Protein AF-A0A1L8PHG1-F1 (afdb_monomer)

Structure (mmCIF, N/CA/C/O backbone):
data_AF-A0A1L8PHG1-F1
#
_entry.id   AF-A0A1L8PHG1-F1
#
loop_
_atom_site.group_PDB
_atom_site.id
_atom_site.type_symbol
_atom_site.label_atom_id
_atom_site.label_alt_id
_atom_site.label_comp_id
_atom_site.label_asym_id
_atom_site.label_entity_id
_atom_site.label_seq_id
_atom_site.pdbx_PDB_ins_code
_atom_site.Cartn_x
_atom_site.Cartn_y
_atom_site.Cartn_z
_atom_site.occupancy
_atom_site.B_iso_or_equiv
_atom_site.auth_seq_id
_atom_site.auth_comp_id
_atom_site.auth_asym_id
_atom_site.auth_atom_id
_atom_site.pdbx_PDB_model_num
ATOM 1 N N . MET A 1 1 ? -7.393 23.311 14.437 1.00 54.59 1 MET A N 1
ATOM 2 C CA . MET A 1 1 ? -7.773 22.528 15.636 1.00 54.59 1 MET A CA 1
ATOM 3 C C . MET A 1 1 ? -7.551 21.036 15.388 1.00 54.59 1 MET A C 1
ATOM 5 O O . MET A 1 1 ? -7.984 20.555 14.346 1.00 54.59 1 MET A O 1
ATOM 9 N N . PRO A 1 2 ? -6.896 20.291 16.297 1.00 57.62 2 PRO A N 1
ATOM 10 C CA . PRO A 1 2 ? -6.630 18.851 16.137 1.00 57.62 2 PRO A CA 1
ATOM 11 C C . PRO A 1 2 ? -7.893 17.972 16.212 1.00 57.62 2 PRO A C 1
ATOM 13 O O . PRO A 1 2 ? -7.837 16.788 15.892 1.00 57.62 2 PRO A O 1
ATOM 16 N N . PHE A 1 3 ? -9.027 18.563 16.600 1.00 64.25 3 PHE A N 1
ATOM 17 C CA . PHE A 1 3 ? -10.327 17.912 16.780 1.00 64.25 3 PHE A CA 1
ATOM 18 C C . PHE A 1 3 ? -11.269 18.048 15.574 1.00 64.25 3 PHE A C 1
ATOM 20 O O . PHE A 1 3 ? -12.407 17.597 15.637 1.00 64.25 3 PHE A O 1
ATOM 27 N N . THR A 1 4 ? -10.819 18.661 14.472 1.00 66.19 4 THR A N 1
ATOM 28 C CA . THR A 1 4 ? -11.593 18.704 13.223 1.00 66.19 4 THR A CA 1
ATOM 29 C C . THR A 1 4 ? -11.130 17.594 12.289 1.00 66.19 4 THR A C 1
ATOM 31 O O . THR A 1 4 ? -9.926 17.453 12.043 1.00 66.19 4 THR A O 1
ATOM 34 N N . GLY A 1 5 ? -12.066 16.798 11.777 1.00 66.00 5 GLY A N 1
ATOM 35 C CA . GLY A 1 5 ? -11.749 15.833 10.721 1.00 66.00 5 GLY A CA 1
ATOM 36 C C . GLY A 1 5 ? -11.694 16.486 9.352 1.00 66.00 5 GLY A C 1
ATOM 37 O O . GLY A 1 5 ? -12.198 17.591 9.163 1.00 66.00 5 GLY A O 1
ATOM 38 N N . ILE A 1 6 ? -11.037 15.789 8.444 1.00 68.19 6 ILE A N 1
ATOM 39 C CA . ILE A 1 6 ? -10.904 16.118 7.031 1.00 68.19 6 ILE A CA 1
ATOM 40 C C . ILE A 1 6 ? -12.077 15.494 6.265 1.00 68.19 6 ILE A C 1
ATOM 42 O O . ILE A 1 6 ? -12.642 16.147 5.399 1.00 68.19 6 ILE A O 1
ATOM 46 N N . ASN A 1 7 ? -12.487 14.282 6.657 1.00 69.06 7 ASN A N 1
ATOM 47 C CA . ASN A 1 7 ? -13.592 13.539 6.051 1.00 69.06 7 ASN A CA 1
ATOM 48 C C . ASN A 1 7 ? -14.680 13.231 7.086 1.00 69.06 7 ASN A C 1
ATOM 50 O O . ASN A 1 7 ? -14.357 12.964 8.248 1.00 69.06 7 ASN A O 1
ATOM 54 N N . ASP A 1 8 ? -15.939 13.211 6.643 1.00 74.25 8 ASP A N 1
ATOM 55 C CA . ASP A 1 8 ? -17.071 12.721 7.433 1.00 74.25 8 ASP A 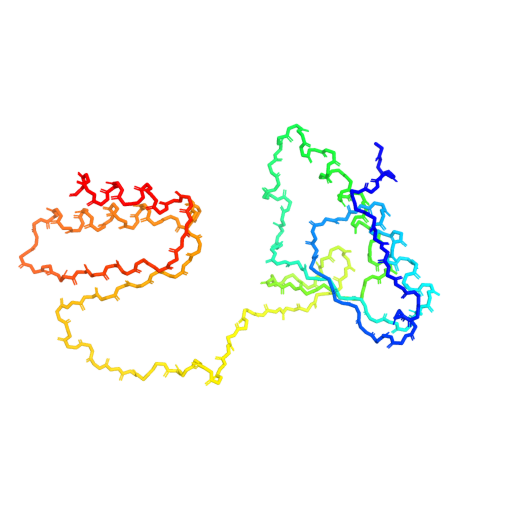CA 1
ATOM 56 C C . ASP A 1 8 ? -17.265 11.220 7.199 1.00 74.25 8 ASP A C 1
ATOM 58 O O . ASP A 1 8 ? -17.7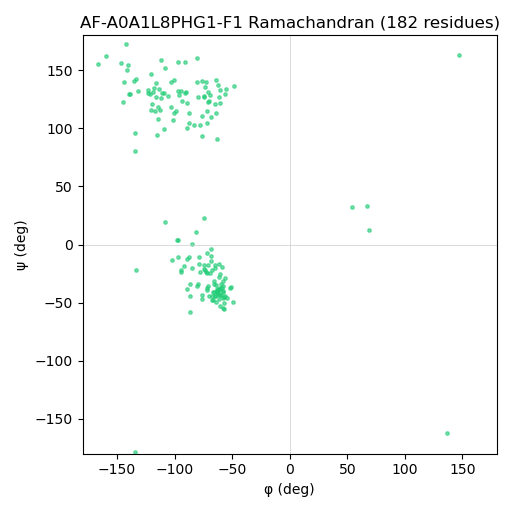60 10.777 6.164 1.00 74.25 8 ASP A O 1
ATOM 62 N N . TRP A 1 9 ? -16.783 10.421 8.149 1.00 79.50 9 TRP A N 1
ATOM 63 C CA . TRP A 1 9 ? -16.847 8.966 8.079 1.00 79.50 9 TRP A CA 1
ATOM 64 C C . TRP A 1 9 ? -18.173 8.474 8.661 1.00 79.50 9 TRP A C 1
ATOM 66 O O . TRP A 1 9 ? -18.342 8.410 9.884 1.00 79.50 9 TRP A O 1
ATOM 76 N N . CYS A 1 10 ? -19.094 8.065 7.790 1.00 76.00 10 CYS A N 1
ATOM 77 C CA . CYS A 1 10 ? -20.381 7.500 8.177 1.00 76.00 10 CYS A CA 1
ATOM 78 C C . CYS A 1 10 ? -20.664 6.206 7.403 1.00 76.00 10 CYS A C 1
ATOM 80 O O . CYS A 1 10 ? -20.523 6.155 6.186 1.00 76.00 10 CYS A O 1
ATOM 82 N N . ILE A 1 11 ? -21.069 5.158 8.122 1.00 81.62 11 ILE A N 1
ATOM 83 C CA . ILE A 1 11 ? -21.542 3.886 7.564 1.00 81.62 11 ILE A CA 1
ATOM 84 C C . ILE A 1 11 ? -22.828 3.517 8.306 1.00 81.62 11 ILE A C 1
ATOM 86 O O . ILE A 1 11 ? -22.936 3.751 9.515 1.00 81.62 11 ILE A O 1
ATOM 90 N N . ASP A 1 12 ? -23.802 2.939 7.596 1.00 88.00 12 ASP A N 1
ATOM 91 C CA . ASP A 1 12 ? -25.049 2.476 8.205 1.00 88.00 12 ASP A CA 1
ATOM 92 C C . ASP A 1 12 ? -24.758 1.473 9.336 1.00 88.00 12 ASP A C 1
ATOM 94 O O . ASP A 1 12 ? -24.050 0.474 9.179 1.00 88.00 12 ASP A O 1
ATOM 98 N N . LYS A 1 13 ? -25.355 1.727 10.503 1.00 90.44 13 LYS A N 1
ATOM 99 C CA . LYS A 1 13 ? -25.245 0.866 11.682 1.00 90.44 13 LY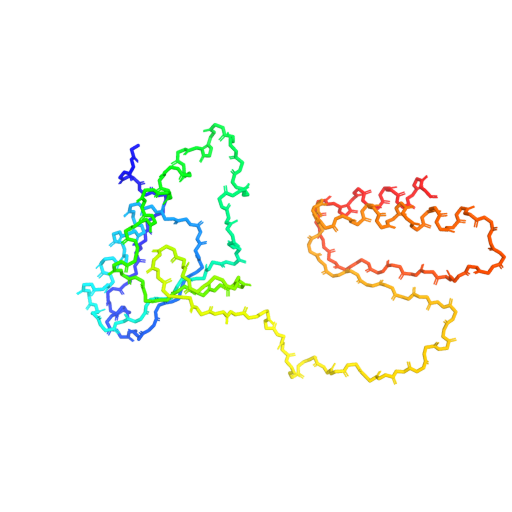S A CA 1
ATOM 100 C C . LYS A 1 13 ? -25.726 -0.558 11.405 1.00 90.44 13 LYS A C 1
ATOM 102 O O . LYS A 1 13 ? -25.208 -1.481 12.029 1.00 90.44 13 LYS A O 1
ATOM 107 N N . LYS A 1 14 ? -26.710 -0.747 10.517 1.00 91.50 14 LYS A N 1
ATOM 108 C CA . LYS A 1 14 ? -27.196 -2.079 10.123 1.00 91.50 14 LYS A CA 1
ATOM 109 C C . LYS A 1 14 ? -26.099 -2.889 9.435 1.00 91.50 14 LYS A C 1
ATOM 111 O O . LYS A 1 14 ? -25.950 -4.064 9.747 1.00 91.50 14 LYS A O 1
ATOM 116 N N . ILE A 1 15 ? -25.300 -2.245 8.581 1.00 91.81 15 ILE A N 1
ATOM 117 C CA . ILE A 1 15 ? -24.158 -2.881 7.914 1.00 91.81 15 ILE A CA 1
ATOM 118 C C . ILE A 1 15 ? -23.126 -3.292 8.963 1.00 91.81 15 ILE A C 1
ATOM 120 O O . ILE A 1 15 ? -22.744 -4.453 9.011 1.00 91.81 15 ILE A O 1
ATOM 124 N N . ILE A 1 16 ? -22.748 -2.383 9.868 1.00 93.12 16 ILE A N 1
ATOM 125 C CA . ILE A 1 16 ? -21.741 -2.667 10.909 1.00 93.12 16 ILE A CA 1
ATOM 126 C C . ILE A 1 16 ? -22.162 -3.842 11.812 1.00 93.12 16 ILE A C 1
ATOM 128 O O . ILE A 1 16 ? -21.321 -4.644 12.216 1.00 93.12 16 ILE A O 1
ATOM 132 N N . LYS A 1 17 ? -23.457 -3.962 12.135 1.00 93.25 17 LYS A N 1
ATOM 133 C CA . LYS A 1 17 ? -23.980 -5.072 12.951 1.00 93.25 17 LYS A CA 1
ATOM 134 C C . LYS A 1 17 ? -23.873 -6.436 12.269 1.00 93.25 17 LYS A C 1
ATOM 136 O O . LYS A 1 17 ? -23.715 -7.426 12.971 1.00 93.25 17 LYS A O 1
ATOM 141 N N . ASN A 1 18 ? -23.960 -6.470 10.942 1.00 93.94 18 ASN A N 1
ATOM 142 C CA . ASN A 1 18 ? -23.992 -7.696 10.141 1.00 93.94 18 ASN A CA 1
ATOM 143 C C . ASN A 1 18 ? -22.681 -7.917 9.366 1.00 93.94 18 ASN A C 1
ATOM 145 O O . ASN A 1 18 ? -22.672 -8.610 8.355 1.00 93.94 18 ASN A O 1
ATOM 149 N N . CYS A 1 19 ? -21.598 -7.270 9.794 1.00 94.38 19 CYS A N 1
ATOM 150 C CA . CYS A 1 19 ? -20.302 -7.314 9.137 1.00 94.38 19 CYS A CA 1
ATOM 151 C C . CYS A 1 19 ? -19.267 -7.901 10.094 1.00 94.38 19 CYS A C 1
ATOM 153 O O . CYS A 1 19 ? -19.168 -7.468 11.245 1.00 94.38 19 CYS A O 1
ATOM 155 N N . ASP A 1 20 ? -18.493 -8.862 9.600 1.00 96.69 20 ASP A N 1
ATOM 156 C CA . ASP A 1 20 ? -17.436 -9.512 10.374 1.00 96.69 20 ASP A CA 1
ATOM 157 C C . ASP A 1 20 ? -16.113 -8.745 10.288 1.00 96.69 20 ASP A C 1
ATOM 159 O O . ASP A 1 20 ? -15.362 -8.688 11.263 1.00 96.69 20 ASP A O 1
ATOM 163 N N . ILE A 1 21 ? -15.832 -8.130 9.132 1.00 97.12 21 ILE A N 1
ATOM 164 C CA . ILE A 1 21 ? -14.547 -7.492 8.832 1.00 97.12 21 ILE A CA 1
ATOM 165 C C . ILE A 1 21 ? -14.749 -6.168 8.092 1.00 97.12 21 ILE A C 1
ATOM 167 O O . ILE A 1 21 ? -15.397 -6.119 7.049 1.00 97.12 21 ILE A O 1
ATOM 171 N N . ILE A 1 22 ? -14.113 -5.104 8.583 1.00 95.31 22 ILE A N 1
ATOM 172 C CA . ILE A 1 22 ? -13.942 -3.846 7.853 1.00 95.31 22 ILE A CA 1
ATOM 173 C C . ILE A 1 22 ? -12.500 -3.732 7.386 1.00 95.31 22 ILE A C 1
ATOM 175 O O . ILE A 1 22 ? -11.565 -3.811 8.179 1.00 95.31 22 ILE A O 1
ATOM 179 N N . TYR A 1 23 ? -12.348 -3.471 6.096 1.00 95.44 23 TYR A N 1
ATOM 180 C CA . TYR A 1 23 ? -11.081 -3.172 5.456 1.00 95.44 23 TYR A CA 1
ATOM 181 C C . TYR A 1 23 ? -11.074 -1.726 4.965 1.00 95.44 23 TYR A C 1
ATOM 183 O O . TYR A 1 23 ? -12.028 -1.282 4.325 1.00 95.44 23 TYR A O 1
ATOM 191 N N . THR A 1 24 ? -9.997 -0.988 5.231 1.00 93.12 24 THR A N 1
ATOM 192 C CA . THR A 1 24 ? -9.801 0.337 4.633 1.00 93.12 24 THR A CA 1
ATOM 193 C C . THR A 1 24 ? -8.337 0.604 4.323 1.00 93.12 24 THR A C 1
ATOM 195 O O . THR A 1 24 ? -7.453 0.330 5.132 1.00 93.12 24 THR A O 1
ATOM 198 N N . ARG A 1 25 ? -8.072 1.233 3.177 1.00 91.44 25 ARG A N 1
ATOM 199 C CA . ARG A 1 25 ? -6.744 1.770 2.875 1.00 91.44 25 ARG A CA 1
ATOM 200 C C . ARG A 1 25 ? -6.507 3.043 3.678 1.00 91.44 25 ARG A C 1
ATOM 202 O O . ARG A 1 25 ? -7.343 3.947 3.701 1.00 91.44 25 ARG A O 1
ATOM 209 N N . TYR A 1 26 ? -5.389 3.094 4.385 1.00 87.69 26 TYR A N 1
ATOM 210 C CA . TYR A 1 26 ? -5.046 4.176 5.293 1.00 87.69 26 TYR A CA 1
ATOM 211 C C . TYR A 1 26 ? -4.577 5.401 4.503 1.00 87.69 26 TYR A C 1
ATOM 213 O O . TYR A 1 26 ? -3.499 5.401 3.913 1.00 87.69 26 TYR A O 1
ATOM 221 N N . ALA A 1 27 ? -5.392 6.457 4.504 1.00 82.50 27 ALA A N 1
ATOM 222 C CA . ALA A 1 27 ? -5.020 7.747 3.926 1.00 82.50 27 ALA A CA 1
ATOM 223 C C . ALA A 1 27 ? -4.275 8.621 4.951 1.00 82.50 27 ALA A C 1
ATOM 225 O O . ALA A 1 27 ? -3.138 9.034 4.739 1.00 82.50 27 ALA A O 1
ATOM 226 N N . SER A 1 28 ? -4.926 8.887 6.082 1.00 84.19 28 SER A N 1
ATOM 227 C CA . SER A 1 28 ? -4.375 9.594 7.239 1.00 84.19 28 SER A CA 1
ATOM 228 C C . SER A 1 28 ? -5.310 9.406 8.430 1.00 84.19 28 SER A C 1
ATOM 230 O O . SER A 1 28 ? -6.514 9.228 8.241 1.00 84.19 28 SER A O 1
ATOM 232 N N . SER A 1 29 ? -4.795 9.511 9.649 1.00 86.31 29 SER A N 1
ATOM 233 C CA . SER A 1 29 ? -5.613 9.532 10.855 1.00 86.31 29 SER A CA 1
ATOM 234 C C . SER A 1 29 ? -6.005 10.962 11.212 1.00 86.31 29 SER A C 1
ATOM 236 O O . SER A 1 29 ? -5.187 11.871 11.306 1.00 86.31 29 SER A O 1
ATOM 238 N N . ASP A 1 30 ? -7.280 11.180 11.479 1.00 88.75 30 ASP A N 1
ATOM 239 C CA . ASP A 1 30 ? -7.752 12.410 12.092 1.00 88.75 30 ASP A CA 1
ATOM 240 C C . ASP A 1 30 ? -8.742 12.087 13.214 1.00 88.75 30 ASP A C 1
ATOM 242 O O . ASP A 1 30 ? -9.011 10.926 13.540 1.00 88.75 30 ASP A O 1
ATOM 246 N N . PHE A 1 31 ? -9.271 13.130 13.848 1.00 88.19 31 PHE A N 1
ATOM 247 C CA . PHE A 1 31 ? -10.220 12.956 14.936 1.00 88.19 31 PHE A CA 1
ATOM 248 C C . PHE A 1 31 ? -11.495 12.220 14.498 1.00 88.19 31 PHE A C 1
ATOM 250 O O . PHE A 1 31 ? -12.031 11.419 15.268 1.00 88.19 31 PHE A O 1
ATOM 257 N N . GLN A 1 32 ? -11.980 12.473 13.279 1.00 89.06 32 GLN A N 1
ATOM 258 C CA . GLN A 1 32 ? -13.196 11.843 12.769 1.00 89.06 32 GLN A CA 1
ATOM 259 C C . GLN A 1 32 ? -12.965 10.366 12.462 1.00 89.06 32 GLN A C 1
ATOM 261 O O . GLN A 1 32 ? -13.796 9.546 12.840 1.00 89.06 32 GLN A O 1
ATOM 266 N N . PHE A 1 33 ? -11.805 10.009 11.915 1.00 92.31 33 PHE A N 1
ATOM 267 C CA . PHE A 1 33 ? -11.418 8.620 11.701 1.00 92.31 33 PHE A CA 1
ATOM 268 C C . PHE A 1 33 ? -11.337 7.844 13.024 1.00 92.31 33 PHE A C 1
ATOM 270 O O . PHE A 1 33 ? -11.935 6.780 13.164 1.00 92.31 33 PHE A O 1
ATOM 277 N N . VAL A 1 34 ? -10.696 8.405 14.058 1.00 93.19 34 VAL A N 1
ATOM 278 C CA . VAL A 1 34 ? -10.658 7.774 15.394 1.00 93.19 34 VAL A CA 1
ATOM 279 C C . VAL A 1 34 ? -12.066 7.637 15.989 1.00 93.19 34 VAL A C 1
ATOM 281 O O . VAL A 1 34 ? -12.398 6.604 16.575 1.00 93.19 34 VAL A O 1
ATOM 284 N N . LYS A 1 35 ? -12.915 8.664 15.846 1.00 92.62 35 LYS A N 1
ATOM 285 C CA . LYS A 1 35 ? -14.311 8.634 16.315 1.00 92.62 35 LYS A CA 1
ATOM 286 C C . LYS A 1 35 ? -15.124 7.566 15.582 1.00 92.62 35 LYS A C 1
ATOM 288 O O . LYS A 1 35 ? -15.920 6.874 16.217 1.00 92.62 35 LYS A O 1
ATOM 293 N N . PHE A 1 36 ? -14.914 7.423 14.279 1.00 93.50 36 PHE A N 1
ATOM 294 C CA . PHE A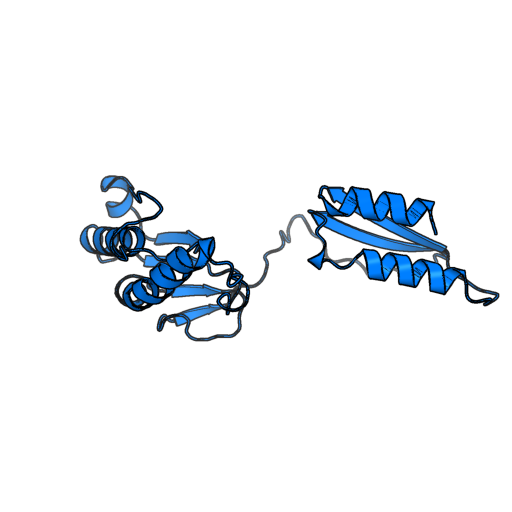 1 36 ? -15.530 6.397 13.452 1.00 93.50 36 PHE A CA 1
ATOM 295 C C . PHE A 1 36 ? -15.143 4.996 13.933 1.00 93.50 36 PHE A C 1
ATOM 297 O O . PHE A 1 36 ? -16.030 4.223 14.289 1.00 93.50 36 PHE A O 1
ATOM 304 N N . LEU A 1 37 ? -13.846 4.712 14.085 1.00 95.25 37 LEU A N 1
ATOM 305 C CA . LEU A 1 37 ? -13.354 3.425 14.592 1.00 95.25 37 LEU A CA 1
ATOM 306 C C . LEU A 1 37 ? -13.943 3.079 15.969 1.00 95.25 37 LEU A C 1
ATOM 308 O O . LEU A 1 37 ? -14.424 1.968 16.199 1.00 95.25 37 LEU A O 1
ATOM 312 N N . LYS A 1 38 ? -13.988 4.065 16.874 1.00 95.44 38 LYS A N 1
ATOM 313 C CA . LYS A 1 38 ? -14.624 3.913 18.188 1.00 95.44 38 LYS A CA 1
ATOM 314 C C . LYS A 1 38 ? -16.112 3.575 18.071 1.00 95.44 38 LYS A C 1
ATOM 316 O O . LYS A 1 38 ? -16.615 2.735 18.815 1.00 95.44 38 LYS A O 1
ATOM 321 N N . ASN A 1 39 ? -16.836 4.242 17.173 1.00 94.56 39 ASN A N 1
ATOM 322 C CA . ASN A 1 39 ? -18.259 3.988 16.956 1.00 94.56 39 ASN A CA 1
ATOM 323 C C . ASN A 1 39 ? -18.511 2.594 16.382 1.00 94.56 39 ASN A C 1
ATOM 325 O O . ASN A 1 39 ? -19.436 1.930 16.846 1.00 94.56 39 ASN A O 1
ATOM 329 N N . VAL A 1 40 ? -17.683 2.149 15.436 1.00 95.62 40 VAL A N 1
ATOM 330 C CA . VAL A 1 40 ? -17.739 0.803 14.857 1.00 95.62 40 VAL A CA 1
ATOM 331 C C . VAL A 1 40 ? -17.600 -0.252 15.955 1.00 95.62 40 VAL A C 1
ATOM 333 O O . VAL A 1 40 ? -18.528 -1.036 16.153 1.00 95.62 40 VAL A O 1
ATOM 336 N N . LYS A 1 41 ? -16.521 -0.199 16.751 1.00 95.88 41 LYS A N 1
ATOM 337 C CA . LYS A 1 41 ? -16.297 -1.141 17.865 1.00 95.88 41 LYS A CA 1
ATOM 338 C C . LYS A 1 41 ? -17.387 -1.070 18.941 1.00 95.88 41 LYS A C 1
ATOM 340 O O . LYS A 1 41 ? -17.669 -2.066 19.594 1.00 95.88 41 LYS A O 1
ATOM 345 N N . ARG A 1 42 ? -18.040 0.084 19.126 1.00 95.44 42 ARG A N 1
ATOM 346 C CA . ARG A 1 42 ? -19.190 0.212 20.039 1.00 95.44 42 ARG A CA 1
ATOM 347 C C . ARG A 1 42 ? -20.451 -0.474 19.503 1.00 95.44 42 ARG A C 1
ATOM 349 O O . ARG A 1 42 ? -21.225 -0.998 20.294 1.00 95.44 42 ARG A O 1
ATOM 356 N N . ILE A 1 43 ? -20.695 -0.415 18.194 1.00 95.50 43 ILE A N 1
ATOM 357 C CA .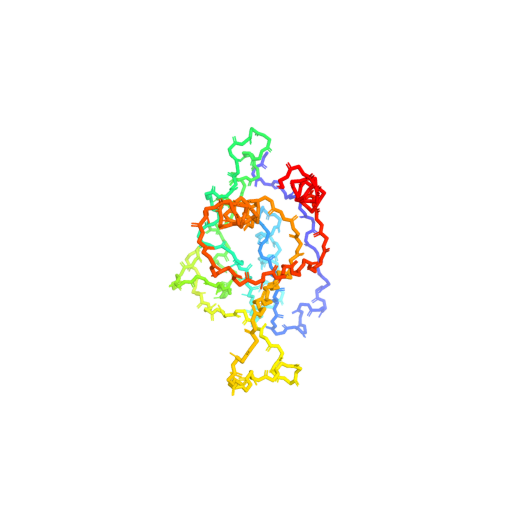 ILE A 1 43 ? -21.875 -1.027 17.562 1.00 95.50 43 ILE A CA 1
ATOM 358 C C . ILE A 1 43 ? -21.702 -2.542 17.458 1.00 95.50 43 ILE A C 1
ATOM 360 O O . ILE A 1 43 ? -22.645 -3.277 17.744 1.00 95.50 43 ILE A O 1
ATOM 364 N N . ASN A 1 44 ? -20.512 -2.990 17.062 1.00 96.81 44 ASN A N 1
ATOM 365 C CA . ASN A 1 44 ? -20.158 -4.396 16.951 1.00 96.81 44 ASN A CA 1
ATOM 366 C C . ASN A 1 44 ? -18.771 -4.624 17.584 1.00 96.81 44 ASN A C 1
ATOM 368 O O . ASN A 1 44 ? -17.757 -4.417 16.923 1.00 96.81 44 ASN A O 1
ATOM 372 N N . PRO A 1 45 ? -18.698 -5.045 18.859 1.00 95.50 45 PRO A N 1
ATOM 373 C CA . PRO A 1 45 ? -17.421 -5.289 19.535 1.00 95.50 45 PRO A CA 1
ATOM 374 C C . PRO A 1 45 ? -16.596 -6.440 18.947 1.00 95.50 45 PRO A C 1
ATOM 376 O O . PRO A 1 45 ? -15.392 -6.493 19.187 1.00 95.50 45 PRO A O 1
ATOM 379 N N . LYS A 1 46 ? -17.230 -7.355 18.201 1.00 96.38 46 LYS A N 1
ATOM 380 C CA . LYS A 1 46 ? -16.583 -8.538 17.611 1.00 96.38 46 LYS A CA 1
ATOM 381 C C . LYS A 1 46 ? -16.005 -8.284 16.217 1.00 96.38 46 LYS A C 1
ATOM 383 O O . LYS A 1 46 ? -15.264 -9.126 15.728 1.00 96.38 46 LYS A O 1
ATOM 388 N N . ILE A 1 47 ? -16.344 -7.158 15.587 1.00 97.31 47 ILE A N 1
ATOM 389 C CA . ILE A 1 47 ? -15.888 -6.837 14.231 1.00 97.31 47 ILE A CA 1
ATOM 390 C C . ILE A 1 47 ? -14.367 -6.714 14.181 1.00 97.31 47 ILE A C 1
ATOM 392 O O . ILE A 1 47 ? -13.769 -6.087 15.060 1.00 97.31 47 ILE A O 1
ATOM 396 N N . ILE A 1 48 ? -13.746 -7.269 13.147 1.00 98.06 48 ILE A N 1
ATOM 397 C CA . ILE A 1 48 ? -12.312 -7.136 12.886 1.00 98.06 48 ILE A CA 1
ATOM 398 C C . ILE A 1 48 ? -12.101 -5.914 11.990 1.00 98.06 48 ILE A C 1
ATOM 400 O O . ILE A 1 48 ? -12.764 -5.756 10.970 1.00 98.06 48 ILE A O 1
ATOM 404 N N . ILE A 1 49 ? -11.182 -5.029 12.357 1.00 97.56 49 ILE A N 1
ATOM 405 C CA . ILE A 1 49 ? -10.833 -3.838 11.588 1.00 97.56 49 ILE A CA 1
ATOM 406 C C . ILE A 1 49 ? -9.392 -3.965 11.101 1.00 97.56 49 ILE A C 1
ATOM 408 O O . ILE A 1 49 ? -8.452 -4.006 11.900 1.00 97.56 49 ILE A O 1
ATOM 412 N N . LEU A 1 50 ? -9.239 -3.972 9.779 1.00 97.69 50 LEU A N 1
ATOM 413 C CA . LEU A 1 50 ? -7.976 -4.050 9.057 1.00 97.69 50 LEU A CA 1
ATOM 414 C C . LEU A 1 50 ? -7.701 -2.714 8.365 1.00 97.69 50 LEU A C 1
ATOM 416 O O . LEU A 1 50 ? -8.559 -2.193 7.644 1.00 97.69 50 LEU A O 1
ATOM 420 N N . ILE A 1 51 ? -6.497 -2.170 8.551 1.00 96.50 51 ILE A N 1
ATOM 421 C CA . ILE A 1 51 ? -6.052 -0.980 7.814 1.00 96.50 51 ILE A CA 1
ATOM 422 C C . ILE A 1 51 ? -4.856 -1.304 6.922 1.00 96.50 51 ILE A C 1
ATOM 424 O O . ILE A 1 51 ? -3.861 -1.829 7.407 1.00 96.50 51 ILE A O 1
ATOM 428 N N . GLU A 1 52 ? -4.925 -0.979 5.632 1.00 95.75 52 GLU A N 1
ATOM 429 C CA . GLU A 1 52 ? -3.797 -1.147 4.704 1.00 95.75 52 GLU A CA 1
ATOM 430 C C . GLU A 1 52 ? -2.916 0.103 4.690 1.00 95.75 52 GLU A C 1
ATOM 432 O O . GLU A 1 52 ? -3.382 1.189 4.343 1.00 95.75 52 GLU A O 1
ATOM 437 N N . ILE A 1 53 ? -1.631 -0.050 5.006 1.00 94.25 53 ILE A N 1
ATOM 438 C CA . ILE A 1 53 ? -0.606 0.978 4.828 1.00 94.25 53 ILE A CA 1
ATOM 439 C C . ILE A 1 53 ? 0.305 0.532 3.673 1.00 94.25 53 ILE A C 1
ATOM 441 O O . ILE A 1 53 ? 1.213 -0.271 3.878 1.00 94.25 53 ILE A O 1
ATOM 445 N N . PRO A 1 54 ? 0.105 1.058 2.450 1.00 89.25 54 PRO A N 1
ATOM 446 C CA . PRO A 1 54 ? 0.820 0.584 1.262 1.00 89.25 54 PRO A CA 1
ATOM 447 C C . PRO A 1 54 ? 2.305 0.966 1.255 1.00 89.25 54 PRO A C 1
ATOM 449 O O . PRO A 1 54 ? 3.100 0.447 0.480 1.00 89.25 54 PRO A O 1
ATOM 452 N N . THR A 1 55 ? 2.702 1.939 2.072 1.00 87.69 55 THR A N 1
ATOM 453 C CA . THR A 1 55 ? 4.096 2.346 2.220 1.00 87.69 55 THR A CA 1
ATOM 454 C C . THR A 1 55 ? 4.330 2.750 3.662 1.00 87.69 55 THR A C 1
ATOM 456 O O . THR A 1 55 ? 3.709 3.691 4.157 1.00 87.69 55 THR A O 1
ATOM 459 N N . TYR A 1 56 ? 5.283 2.095 4.309 1.00 88.44 56 TYR A N 1
ATOM 460 C CA . TYR A 1 56 ? 5.759 2.461 5.632 1.00 88.44 56 TYR A CA 1
ATOM 461 C C . TYR A 1 56 ? 7.294 2.410 5.657 1.00 88.44 56 TYR A C 1
ATOM 463 O O . TYR A 1 56 ? 7.863 1.515 5.034 1.00 88.44 56 TYR A O 1
ATOM 471 N N . PRO A 1 57 ? 7.978 3.352 6.332 1.00 87.81 57 PRO A N 1
ATOM 472 C CA . PRO A 1 57 ? 7.456 4.574 6.952 1.00 87.81 57 PRO A CA 1
ATOM 473 C C . PRO A 1 57 ? 7.110 5.669 5.920 1.00 87.81 57 PRO A C 1
ATOM 475 O O . PRO A 1 57 ? 7.950 6.091 5.129 1.00 87.81 57 PRO A O 1
ATOM 478 N N . TYR A 1 58 ? 5.880 6.198 5.953 1.00 84.12 58 TYR A N 1
ATOM 479 C CA . TYR A 1 58 ? 5.446 7.276 5.041 1.00 84.12 58 TYR A CA 1
ATOM 480 C C . TYR A 1 58 ? 5.759 8.694 5.550 1.00 84.12 58 TYR A C 1
ATOM 482 O O . TYR A 1 58 ? 5.645 9.660 4.796 1.00 84.12 58 TYR A O 1
ATOM 490 N N . ASP A 1 59 ? 6.173 8.844 6.813 1.00 80.12 59 ASP A N 1
ATOM 491 C CA . ASP A 1 59 ? 6.463 10.141 7.448 1.00 80.12 59 ASP A CA 1
ATOM 492 C C . ASP A 1 59 ? 7.511 10.975 6.684 1.00 80.12 59 ASP A C 1
ATOM 494 O O . ASP A 1 59 ? 7.472 12.210 6.735 1.00 80.12 59 ASP A O 1
ATOM 498 N N . PHE A 1 60 ? 8.421 10.302 5.974 1.00 69.81 60 PHE A N 1
ATOM 499 C CA . PHE A 1 60 ? 9.474 10.915 5.162 1.00 69.81 60 PHE A CA 1
ATOM 500 C C . PHE A 1 60 ? 8.971 11.443 3.812 1.00 69.81 60 PHE A C 1
ATOM 502 O O . PHE A 1 60 ? 9.573 12.357 3.258 1.00 69.81 60 PHE A O 1
ATOM 509 N N . LYS A 1 61 ? 7.858 10.905 3.290 1.00 60.22 61 LYS A N 1
ATOM 510 C CA . LYS A 1 61 ? 7.301 11.288 1.980 1.00 60.22 61 LYS A CA 1
ATOM 511 C C . LYS A 1 61 ? 6.403 12.527 2.046 1.00 60.22 61 LYS A C 1
ATOM 513 O O . LYS A 1 61 ? 6.177 13.183 1.033 1.00 60.22 61 LYS A O 1
ATOM 518 N N . ILE A 1 62 ? 5.880 12.873 3.225 1.00 60.97 62 ILE A N 1
ATOM 519 C CA . ILE A 1 62 ? 5.031 14.059 3.392 1.00 60.97 62 ILE A CA 1
ATOM 520 C C . ILE A 1 62 ? 5.927 15.300 3.424 1.00 60.97 62 ILE A C 1
ATOM 522 O O . ILE A 1 62 ? 6.550 15.587 4.455 1.00 60.97 62 ILE A O 1
ATOM 526 N N . SER A 1 63 ? 5.961 16.028 2.301 1.00 56.28 63 SER A N 1
ATOM 527 C CA . SER A 1 63 ? 6.699 17.286 2.149 1.00 56.28 63 SER A CA 1
ATOM 528 C C . SER A 1 63 ? 6.408 18.241 3.312 1.00 56.28 63 SER A C 1
ATOM 530 O O . SER A 1 63 ? 5.260 18.416 3.726 1.00 56.28 63 SER A O 1
ATOM 532 N N . ASN A 1 64 ? 7.448 18.893 3.840 1.00 56.38 64 ASN A N 1
ATOM 533 C CA . ASN A 1 64 ? 7.333 19.889 4.916 1.00 56.38 64 ASN A CA 1
ATOM 534 C C . ASN A 1 64 ? 6.759 21.234 4.423 1.00 56.38 64 ASN A C 1
ATOM 536 O O . ASN A 1 64 ? 6.984 22.275 5.034 1.00 56.38 64 ASN A O 1
ATOM 540 N N . THR A 1 65 ? 6.020 21.233 3.313 1.00 59.4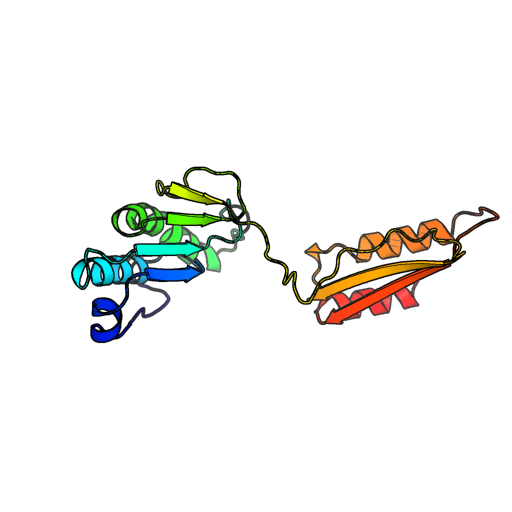4 65 THR A N 1
ATOM 541 C CA . THR A 1 65 ? 5.352 22.424 2.793 1.00 59.44 65 THR A CA 1
ATOM 542 C C . THR A 1 65 ? 4.351 22.930 3.834 1.00 59.44 65 THR A C 1
ATOM 544 O O . THR A 1 65 ? 3.561 22.148 4.369 1.00 59.44 65 THR A O 1
ATOM 547 N N . ILE A 1 66 ? 4.363 24.238 4.112 1.00 58.38 66 ILE A N 1
ATOM 548 C CA . ILE A 1 66 ? 3.615 24.888 5.207 1.00 58.38 66 ILE A CA 1
ATOM 549 C C . ILE A 1 66 ? 2.121 24.501 5.207 1.00 58.38 66 ILE A C 1
ATOM 551 O O . ILE A 1 66 ? 1.547 24.248 6.265 1.00 58.38 66 ILE A O 1
ATOM 555 N N . GLY A 1 67 ? 1.507 24.335 4.029 1.00 62.16 67 GLY A N 1
ATOM 556 C CA . GLY A 1 67 ? 0.103 23.923 3.890 1.00 62.16 67 GLY A CA 1
ATOM 557 C C . GLY A 1 67 ? -0.221 22.483 4.328 1.00 62.16 67 GLY A C 1
ATOM 558 O O . GLY A 1 67 ? -1.364 22.195 4.675 1.00 62.16 67 GLY A O 1
ATOM 559 N N . ARG A 1 68 ? 0.759 21.568 4.368 1.00 68.81 68 ARG A N 1
ATOM 560 C CA . ARG A 1 68 ? 0.563 20.152 4.758 1.00 68.81 68 ARG A CA 1
ATOM 561 C C . ARG A 1 68 ? 0.898 19.870 6.223 1.00 68.81 68 ARG A C 1
ATOM 563 O O . ARG A 1 68 ? 0.536 18.814 6.749 1.00 68.81 68 ARG A O 1
ATOM 570 N N . LEU A 1 69 ? 1.526 20.823 6.912 1.00 73.06 69 LEU A N 1
ATOM 571 C CA . LEU A 1 69 ? 1.891 20.710 8.324 1.00 73.06 69 LEU A CA 1
ATOM 572 C C . LEU A 1 69 ? 0.684 20.451 9.255 1.00 73.06 69 LEU A C 1
ATOM 574 O O . LEU A 1 69 ? 0.798 19.588 10.134 1.00 73.06 69 LEU A O 1
ATOM 578 N N . PRO A 1 70 ? -0.493 21.090 9.067 1.00 78.56 70 PRO A N 1
ATOM 579 C CA . PRO A 1 70 ? -1.669 20.810 9.891 1.00 78.56 70 PRO A CA 1
ATOM 580 C C . PRO A 1 70 ? -2.166 19.367 9.744 1.00 78.56 70 PRO A C 1
ATOM 582 O O . PRO A 1 70 ? -2.511 18.734 10.741 1.00 78.56 70 PRO A O 1
ATOM 585 N N . ILE A 1 71 ? -2.162 18.831 8.520 1.00 79.25 71 ILE A N 1
ATOM 586 C CA . ILE A 1 71 ? -2.590 17.456 8.217 1.00 79.25 71 ILE A CA 1
ATOM 587 C C . ILE A 1 71 ? -1.618 16.457 8.854 1.00 79.25 71 ILE A C 1
ATOM 589 O O . ILE A 1 71 ? -2.041 15.566 9.586 1.00 79.25 71 ILE A O 1
ATOM 593 N N . LYS A 1 72 ? -0.308 16.670 8.676 1.00 81.12 72 LYS A N 1
ATOM 594 C CA . LYS A 1 72 ? 0.750 15.845 9.285 1.00 81.12 72 LYS A CA 1
ATOM 595 C C . LYS A 1 72 ? 0.655 15.821 10.812 1.00 81.12 72 LYS A C 1
ATOM 597 O O . LYS A 1 72 ? 0.842 14.783 11.444 1.00 81.12 72 LYS A O 1
ATOM 602 N N . THR A 1 73 ? 0.339 16.964 11.416 1.00 83.06 73 THR A N 1
ATOM 603 C CA . THR A 1 73 ? 0.199 17.085 12.872 1.00 83.06 73 THR A CA 1
ATOM 604 C C . THR A 1 73 ? -1.043 16.350 13.371 1.00 83.06 73 THR A C 1
ATOM 606 O O . THR A 1 73 ? -0.962 15.606 14.351 1.00 83.06 73 THR A O 1
ATOM 609 N N . LYS A 1 74 ? -2.181 16.500 12.679 1.00 84.94 74 LYS A N 1
ATOM 610 C CA . LYS A 1 74 ? -3.412 15.752 12.975 1.00 84.94 74 LYS A CA 1
ATOM 611 C C . LYS A 1 74 ? -3.185 14.243 12.893 1.00 84.94 74 LYS A C 1
ATOM 613 O O . LYS A 1 74 ? -3.565 13.550 13.836 1.00 84.94 74 LYS A O 1
ATOM 618 N N . ASP A 1 75 ? -2.511 13.773 11.845 1.00 87.56 75 ASP A N 1
ATOM 619 C CA . ASP A 1 75 ? -2.146 12.363 11.664 1.00 87.56 75 ASP A CA 1
ATOM 620 C C . ASP A 1 75 ? -1.310 11.839 12.825 1.00 87.56 75 ASP A C 1
ATOM 622 O O . ASP A 1 75 ? -1.709 10.898 13.510 1.00 87.56 75 ASP A O 1
ATOM 626 N N . ARG A 1 76 ? -0.202 12.511 13.142 1.00 88.06 76 ARG A N 1
ATOM 627 C CA . ARG A 1 76 ? 0.703 12.084 14.219 1.00 88.06 76 ARG A CA 1
ATOM 628 C C . ARG A 1 76 ? 0.046 12.023 15.594 1.00 88.06 76 ARG A C 1
ATOM 630 O O . ARG A 1 76 ? 0.425 11.172 16.401 1.00 88.06 76 ARG A O 1
ATOM 637 N N . LEU A 1 77 ? -0.899 12.917 15.879 1.00 89.31 77 LEU A N 1
ATOM 638 C CA . LEU A 1 77 ? -1.631 12.926 17.146 1.00 89.31 77 LEU A CA 1
ATOM 639 C C . LEU A 1 77 ? -2.700 11.829 17.192 1.00 89.31 77 LEU A C 1
ATOM 641 O O . LEU A 1 77 ? -2.789 11.104 18.183 1.00 89.31 77 LEU A O 1
ATOM 645 N N . ASN A 1 78 ? -3.495 11.686 16.130 1.00 89.62 78 ASN A N 1
ATOM 646 C CA . ASN A 1 78 ? -4.634 10.769 16.118 1.00 89.62 78 ASN A CA 1
ATOM 647 C C . ASN A 1 78 ? -4.224 9.311 15.870 1.00 89.62 78 ASN A C 1
ATOM 649 O O . ASN A 1 78 ? -4.779 8.420 16.517 1.00 89.62 78 ASN A O 1
ATOM 653 N N . ARG A 1 79 ? -3.180 9.051 15.069 1.00 91.88 79 ARG A N 1
ATOM 654 C CA . ARG A 1 79 ? -2.682 7.687 14.808 1.00 91.88 79 ARG A CA 1
ATOM 655 C C . ARG A 1 79 ? -2.205 6.973 16.071 1.00 91.88 79 ARG A C 1
ATOM 657 O O . ARG A 1 79 ? -2.274 5.759 16.160 1.00 91.88 79 ARG A O 1
ATOM 664 N N . LYS A 1 80 ? -1.796 7.715 17.107 1.00 91.06 80 LYS A N 1
ATOM 665 C CA . LYS A 1 80 ? -1.438 7.131 18.413 1.00 91.06 80 LYS A CA 1
ATOM 666 C C . LYS A 1 80 ? -2.624 6.471 19.124 1.00 91.06 80 LYS A C 1
ATOM 668 O O . LYS A 1 80 ? -2.403 5.707 20.054 1.00 91.06 80 LYS A O 1
ATOM 673 N N . ARG A 1 81 ? -3.860 6.785 18.722 1.00 93.38 81 ARG A N 1
ATOM 674 C CA . ARG A 1 81 ? -5.104 6.334 19.367 1.00 93.38 81 ARG A CA 1
ATOM 675 C C . ARG A 1 81 ? -5.787 5.191 18.620 1.00 93.38 81 ARG A C 1
ATOM 677 O O . ARG A 1 81 ? -6.709 4.596 19.168 1.00 93.38 81 ARG A O 1
ATOM 684 N N . ILE A 1 82 ? -5.385 4.901 17.379 1.00 95.12 82 ILE A N 1
ATOM 685 C CA . ILE A 1 82 ? -6.080 3.903 16.551 1.00 95.12 82 ILE A CA 1
ATOM 686 C C . ILE A 1 82 ? -5.805 2.470 17.017 1.00 95.12 82 ILE A C 1
ATOM 688 O O . ILE A 1 82 ? -6.646 1.606 16.801 1.00 95.12 82 ILE A O 1
ATOM 692 N N . HIS A 1 83 ? -4.704 2.231 17.741 1.00 96.25 83 HIS A N 1
ATOM 693 C CA . HIS A 1 83 ? -4.373 0.910 18.290 1.00 96.25 83 HIS A CA 1
ATOM 694 C C . HIS A 1 83 ? -5.432 0.346 19.240 1.00 96.25 83 HIS A C 1
ATOM 696 O O . HIS A 1 83 ? -5.426 -0.838 19.539 1.00 96.25 83 HIS A O 1
ATOM 702 N N . SER A 1 84 ? -6.304 1.194 19.793 1.00 95.94 84 SER A N 1
ATOM 703 C CA . SER A 1 84 ? -7.386 0.756 20.678 1.00 95.94 84 SER A CA 1
ATOM 704 C C . SER A 1 84 ? -8.573 0.171 19.914 1.00 95.94 84 SER A C 1
ATOM 706 O O . SER A 1 84 ? -9.488 -0.351 20.543 1.00 95.94 84 SER A O 1
ATOM 708 N N . TYR A 1 85 ? -8.602 0.316 18.588 1.00 96.50 85 TYR A N 1
ATOM 709 C CA . TYR A 1 85 ? -9.761 -0.023 17.765 1.00 96.50 85 TYR A CA 1
ATOM 710 C C . TYR A 1 85 ? -9.414 -0.838 16.520 1.00 96.50 85 TYR A C 1
ATOM 712 O O . TYR A 1 85 ? -10.302 -1.473 15.972 1.00 96.50 85 TYR A O 1
ATOM 720 N N . VAL A 1 86 ? -8.173 -0.792 16.045 1.00 97.75 86 VAL A N 1
ATOM 721 C CA . VAL A 1 86 ? -7.720 -1.532 14.863 1.00 97.75 86 VAL A CA 1
ATOM 722 C C . VAL A 1 86 ? -7.039 -2.814 15.311 1.00 97.75 86 VAL A C 1
ATOM 724 O O . VAL A 1 86 ? -6.182 -2.767 16.192 1.00 97.75 86 VAL A O 1
ATOM 727 N N . ASP A 1 87 ? -7.407 -3.932 14.691 1.00 98.12 87 ASP A N 1
ATOM 728 C CA . ASP A 1 87 ? -6.910 -5.255 15.071 1.00 98.12 87 ASP A CA 1
ATOM 729 C C . ASP A 1 87 ? -5.588 -5.577 14.363 1.00 98.12 87 ASP A C 1
ATOM 731 O O . ASP A 1 87 ? -4.640 -6.015 15.014 1.00 98.12 87 ASP A O 1
ATOM 735 N N . TYR A 1 88 ? -5.493 -5.285 13.058 1.00 98.00 88 TYR A N 1
ATOM 736 C CA . TYR A 1 88 ? -4.274 -5.506 12.276 1.00 98.00 88 TYR A CA 1
ATOM 737 C C . TYR A 1 88 ? -4.002 -4.397 11.260 1.00 98.00 88 TYR A C 1
ATOM 739 O O . TYR A 1 88 ? -4.913 -3.773 10.705 1.00 98.00 88 TYR A O 1
ATOM 747 N N . VAL A 1 89 ? -2.717 -4.194 10.984 1.00 97.81 89 VAL A N 1
ATOM 748 C CA . VAL A 1 89 ? -2.238 -3.362 9.878 1.00 97.81 89 VAL A CA 1
ATOM 749 C C . VAL A 1 89 ? -1.769 -4.269 8.748 1.00 97.81 89 VAL A C 1
ATOM 751 O O . VAL A 1 89 ? -0.821 -5.024 8.922 1.00 97.81 89 VAL A O 1
ATOM 754 N N . LEU A 1 90 ? -2.388 -4.175 7.578 1.00 96.94 90 LEU A N 1
ATOM 755 C CA . LEU A 1 90 ? -1.853 -4.800 6.374 1.00 96.94 90 LEU A CA 1
ATOM 756 C C . LEU A 1 90 ? -0.746 -3.903 5.811 1.00 96.94 90 LEU A C 1
ATOM 758 O O . LEU A 1 90 ? -0.962 -2.703 5.627 1.00 96.94 90 LEU A O 1
ATOM 762 N N . THR A 1 91 ? 0.440 -4.446 5.563 1.00 95.31 91 THR A N 1
ATOM 763 C CA . THR A 1 91 ? 1.591 -3.669 5.072 1.00 95.31 91 THR A CA 1
ATOM 764 C C . THR A 1 91 ? 2.450 -4.512 4.144 1.00 95.31 91 THR A C 1
ATOM 766 O O . THR A 1 91 ? 2.455 -5.730 4.240 1.00 95.31 91 THR A O 1
ATOM 769 N N . TYR A 1 92 ? 3.208 -3.856 3.273 1.00 93.31 92 TYR A N 1
ATOM 770 C CA . TYR A 1 92 ? 4.229 -4.488 2.428 1.00 93.31 92 TYR A CA 1
ATOM 771 C C . TYR A 1 92 ? 5.637 -4.338 3.028 1.00 93.31 92 TYR A C 1
ATOM 773 O O . TYR A 1 92 ? 6.637 -4.668 2.393 1.00 93.31 92 TYR A O 1
ATOM 781 N N . SER A 1 93 ? 5.729 -3.757 4.228 1.00 91.12 93 SER A N 1
ATOM 782 C CA . SER A 1 93 ? 6.970 -3.650 4.988 1.00 91.12 93 SER A CA 1
ATOM 783 C C . SER A 1 93 ? 7.143 -4.846 5.924 1.00 91.12 93 SER A C 1
ATOM 785 O O . SER A 1 93 ? 6.173 -5.466 6.345 1.00 91.12 93 SER A O 1
ATOM 787 N N . LYS A 1 94 ? 8.392 -5.132 6.302 1.00 93.44 94 LYS A N 1
ATOM 788 C CA . LYS A 1 94 ? 8.738 -6.206 7.250 1.00 93.44 94 LYS A CA 1
ATOM 789 C C . LYS A 1 94 ? 8.564 -5.804 8.721 1.00 93.44 94 LYS A C 1
ATOM 791 O O . LYS A 1 94 ? 9.071 -6.476 9.613 1.00 93.44 94 LYS A O 1
ATOM 796 N N . ASP A 1 95 ? 7.926 -4.667 8.989 1.00 95.12 95 ASP A N 1
ATOM 797 C CA . ASP A 1 95 ? 7.693 -4.205 10.355 1.00 95.12 95 ASP A CA 1
ATOM 798 C C . ASP A 1 95 ? 6.642 -5.096 11.012 1.00 95.12 95 ASP A C 1
ATOM 800 O O . ASP A 1 95 ? 5.521 -5.146 10.527 1.00 95.12 95 ASP A O 1
ATOM 804 N N . GLU A 1 96 ? 6.951 -5.733 12.142 1.00 96.12 96 GLU A N 1
ATOM 805 C CA . GLU A 1 96 ? 5.987 -6.562 12.895 1.00 96.12 96 GLU A CA 1
ATOM 806 C C . GLU A 1 96 ? 4.879 -5.737 13.570 1.00 96.12 96 GLU A C 1
ATOM 808 O O . GLU A 1 96 ? 3.796 -6.238 13.888 1.00 96.12 96 GLU A O 1
ATOM 813 N N . LYS A 1 97 ? 5.160 -4.456 13.842 1.00 96.62 97 LYS A N 1
ATOM 814 C CA . LYS A 1 97 ? 4.220 -3.531 14.475 1.00 96.62 97 LYS A CA 1
ATOM 815 C C . LYS A 1 97 ? 4.268 -2.157 13.835 1.00 96.62 97 LYS A C 1
ATOM 817 O O . LYS A 1 97 ? 5.311 -1.510 13.804 1.00 96.62 97 LYS A O 1
ATOM 822 N N . ILE A 1 98 ? 3.098 -1.645 13.470 1.00 95.19 98 ILE A N 1
ATOM 823 C CA . ILE A 1 98 ? 2.914 -0.261 13.029 1.00 95.19 98 ILE A CA 1
ATOM 824 C C . ILE A 1 98 ? 1.877 0.397 13.936 1.00 95.19 98 ILE A C 1
ATOM 826 O O . ILE A 1 98 ? 0.822 -0.161 14.215 1.00 95.19 98 ILE A O 1
ATOM 830 N N . PHE A 1 99 ? 2.194 1.579 14.470 1.00 94.19 99 PHE A N 1
ATOM 831 C CA . PHE A 1 99 ? 1.338 2.301 15.430 1.00 94.19 99 PHE A CA 1
ATOM 832 C C . PHE A 1 99 ? 0.925 1.483 16.664 1.00 94.19 99 PHE A C 1
ATOM 834 O O . PHE A 1 99 ? -0.129 1.732 17.240 1.00 94.19 99 PHE A O 1
ATOM 841 N N . LYS A 1 100 ? 1.796 0.565 17.112 1.00 96.19 100 LYS A N 1
ATOM 842 C CA . LYS A 1 100 ? 1.552 -0.405 18.201 1.00 96.19 100 LYS A CA 1
ATOM 843 C C . LYS A 1 100 ? 0.519 -1.496 17.874 1.00 96.19 100 LYS A C 1
ATOM 845 O O . LYS A 1 100 ? 0.099 -2.200 18.785 1.00 96.19 100 LYS A O 1
ATOM 850 N N . ILE A 1 101 ? 0.136 -1.643 16.610 1.00 97.31 101 ILE A N 1
ATOM 851 C CA . ILE A 1 101 ? -0.767 -2.686 16.114 1.00 97.31 101 ILE A CA 1
ATOM 852 C C . ILE A 1 101 ? 0.074 -3.741 15.402 1.00 97.31 101 ILE A C 1
ATOM 854 O O . ILE A 1 101 ? 1.020 -3.380 14.701 1.00 97.31 101 ILE A O 1
ATOM 858 N N . ASN A 1 102 ? -0.261 -5.019 15.583 1.00 97.94 102 ASN A N 1
ATOM 859 C CA . ASN A 1 102 ? 0.402 -6.112 14.874 1.00 97.94 102 ASN A CA 1
ATOM 860 C C . ASN A 1 102 ? 0.139 -6.008 13.371 1.00 97.94 102 ASN A C 1
ATOM 862 O O . ASN A 1 102 ? -0.963 -5.652 12.940 1.00 97.94 102 ASN A O 1
ATOM 866 N N . THR A 1 103 ? 1.148 -6.320 12.575 1.00 97.75 103 THR A N 1
ATOM 867 C CA . THR A 1 103 ? 1.034 -6.279 11.124 1.00 97.75 103 THR A CA 1
ATOM 868 C C . THR A 1 103 ? 0.734 -7.649 10.533 1.00 97.75 103 THR A C 1
ATOM 870 O O . THR A 1 103 ? 1.002 -8.689 11.134 1.00 97.75 103 THR A O 1
ATOM 873 N N . LEU A 1 104 ? 0.160 -7.632 9.336 1.00 96.44 104 LEU A N 1
ATOM 874 C CA . LEU A 1 104 ? 0.122 -8.761 8.422 1.00 96.44 104 LEU A CA 1
ATOM 875 C C . LEU A 1 104 ? 0.893 -8.334 7.171 1.00 96.44 104 LEU A C 1
ATOM 877 O O . LEU A 1 104 ? 0.500 -7.378 6.495 1.00 96.44 104 LEU A O 1
ATOM 881 N N . GLU A 1 105 ? 2.013 -9.009 6.914 1.00 94.44 105 GLU A N 1
ATOM 882 C CA . GLU A 1 105 ? 2.841 -8.766 5.733 1.00 94.44 105 GLU A CA 1
ATOM 883 C C . GLU A 1 105 ? 2.103 -9.262 4.485 1.00 94.44 105 GLU A C 1
ATOM 885 O O . GLU A 1 105 ? 1.703 -10.424 4.392 1.00 94.44 105 GLU A O 1
ATOM 890 N N . LEU A 1 106 ? 1.909 -8.357 3.532 1.00 91.25 106 LEU A N 1
ATOM 891 C CA . LEU A 1 106 ? 1.350 -8.627 2.220 1.00 91.25 106 LEU A CA 1
ATOM 892 C C . LEU A 1 106 ? 2.438 -8.532 1.155 1.00 91.25 106 LEU A C 1
ATOM 894 O O . LEU A 1 106 ? 3.384 -7.751 1.251 1.00 91.25 106 LEU A O 1
ATOM 898 N N . SER A 1 107 ? 2.240 -9.284 0.080 1.00 86.50 107 SER A N 1
ATOM 899 C CA . SER A 1 107 ? 2.954 -9.114 -1.178 1.00 86.50 107 SER A CA 1
ATOM 900 C C . SER A 1 107 ? 1.989 -8.614 -2.250 1.00 86.50 107 SER A C 1
ATOM 902 O O . SER A 1 107 ? 0.771 -8.752 -2.132 1.00 86.50 107 SER A O 1
ATOM 904 N N . ASN A 1 108 ? 2.525 -7.995 -3.304 1.00 82.00 108 ASN A N 1
ATOM 905 C CA . ASN A 1 108 ? 1.703 -7.643 -4.458 1.00 82.00 108 ASN A CA 1
ATOM 906 C C . ASN A 1 108 ? 1.121 -8.921 -5.067 1.00 82.00 108 ASN A C 1
ATOM 908 O O . ASN A 1 108 ? 1.859 -9.851 -5.396 1.00 82.00 108 ASN A O 1
ATOM 912 N N . PHE A 1 109 ? -0.196 -8.947 -5.235 1.00 81.44 109 PHE A N 1
ATOM 913 C CA . PHE A 1 109 ? -0.877 -10.076 -5.847 1.00 81.44 109 PHE A CA 1
ATOM 914 C C . PHE A 1 109 ? -0.768 -10.003 -7.367 1.00 81.44 109 PHE A C 1
ATOM 916 O O . PHE A 1 109 ? -0.904 -8.939 -7.972 1.00 81.44 109 PHE A O 1
ATOM 923 N N . VAL A 1 110 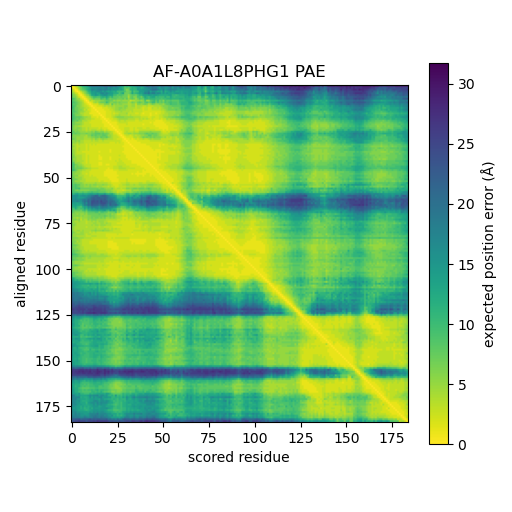? -0.561 -11.161 -7.984 1.00 83.12 110 VAL A N 1
ATOM 924 C CA . VAL A 1 110 ? -0.696 -11.356 -9.424 1.00 83.12 110 VAL A CA 1
ATOM 925 C C . VAL A 1 110 ? -1.830 -12.342 -9.653 1.00 83.12 110 VAL A C 1
ATOM 927 O O . VAL A 1 110 ? -1.965 -13.317 -8.915 1.00 83.12 110 VAL A O 1
ATOM 930 N N . ASN A 1 111 ? -2.665 -12.092 -10.660 1.00 85.75 111 ASN A N 1
ATOM 931 C CA . ASN A 1 111 ? -3.648 -13.083 -11.072 1.00 85.75 111 ASN A CA 1
ATOM 932 C C . ASN A 1 111 ? -2.906 -14.226 -11.782 1.00 85.75 111 ASN A C 1
ATOM 934 O O . ASN A 1 111 ? -2.470 -14.068 -12.924 1.00 85.75 111 ASN A O 1
ATOM 938 N N . THR A 1 112 ? -2.746 -15.357 -11.096 1.00 82.62 112 THR A N 1
ATOM 939 C CA . THR A 1 112 ? -2.027 -16.534 -11.602 1.00 82.62 112 THR A CA 1
ATOM 940 C C . THR A 1 112 ? -2.811 -17.314 -12.654 1.00 82.62 112 THR A C 1
ATOM 942 O O . THR A 1 112 ? -2.201 -18.033 -13.436 1.00 82.62 112 THR A O 1
ATOM 945 N N . GLU A 1 113 ? -4.137 -17.162 -12.717 1.00 85.81 113 GLU A N 1
ATOM 946 C CA . GLU A 1 113 ? -4.962 -17.756 -13.779 1.00 85.81 113 GLU A CA 1
ATOM 947 C C . GLU A 1 113 ? -4.736 -17.044 -15.119 1.00 85.81 113 GLU A C 1
ATOM 949 O O . GLU A 1 113 ? -4.723 -17.676 -16.171 1.00 85.81 113 GLU A O 1
ATOM 954 N N . LEU A 1 114 ? -4.515 -15.726 -15.076 1.00 84.06 114 LEU A N 1
ATOM 955 C CA . LEU A 1 114 ? -4.255 -14.900 -16.259 1.00 84.06 114 LEU A CA 1
ATOM 956 C C . LEU A 1 114 ? -2.762 -14.754 -16.585 1.00 84.06 114 LEU A C 1
ATOM 958 O O . LEU A 1 114 ? -2.415 -14.376 -17.703 1.00 84.06 114 LEU A O 1
ATOM 962 N N . THR A 1 115 ? -1.875 -15.035 -15.628 1.00 81.50 115 THR A N 1
ATOM 963 C CA . THR A 1 115 ? -0.427 -14.836 -15.777 1.00 81.50 115 THR A CA 1
ATOM 964 C C . THR A 1 115 ? 0.295 -16.172 -15.714 1.00 81.50 115 THR A C 1
ATOM 966 O O . THR A 1 115 ? 0.645 -16.659 -14.640 1.00 81.50 115 THR A O 1
ATOM 969 N N . LEU A 1 116 ? 0.545 -16.760 -16.883 1.00 81.50 116 LEU A N 1
ATOM 970 C CA . LEU A 1 116 ? 1.329 -17.986 -16.983 1.00 81.50 116 LEU A CA 1
ATOM 971 C C . LEU A 1 116 ? 2.820 -17.701 -16.729 1.00 81.50 116 LEU A C 1
ATOM 973 O O . LEU A 1 116 ? 3.345 -16.696 -17.222 1.00 81.50 116 LEU A O 1
ATOM 977 N N . PRO A 1 117 ? 3.536 -18.584 -16.006 1.00 79.94 117 PRO A N 1
ATOM 978 C CA . PRO A 1 117 ? 4.982 -18.488 -15.880 1.00 79.94 117 PRO A CA 1
ATOM 979 C C . PRO A 1 117 ? 5.637 -18.476 -17.260 1.00 79.94 117 PRO A C 1
ATOM 981 O O . PRO A 1 117 ? 5.315 -19.291 -18.127 1.00 79.94 117 PRO A O 1
ATOM 984 N N . LYS A 1 118 ? 6.589 -17.563 -17.466 1.00 78.88 118 LYS A N 1
ATOM 985 C CA . LYS A 1 118 ? 7.349 -17.512 -18.714 1.00 78.88 118 LYS A CA 1
ATOM 986 C C . LYS A 1 118 ? 8.107 -18.828 -18.900 1.00 78.88 118 LYS A C 1
ATOM 988 O O . LYS A 1 118 ? 8.956 -19.173 -18.081 1.00 78.88 118 LYS A O 1
ATOM 993 N N . MET A 1 119 ? 7.850 -19.527 -20.003 1.00 79.19 119 MET A N 1
ATOM 994 C CA . MET A 1 119 ? 8.678 -20.663 -20.396 1.00 79.19 119 MET A CA 1
ATOM 995 C C . MET A 1 119 ? 10.049 -20.151 -20.863 1.00 79.19 119 MET A C 1
ATOM 997 O O . MET A 1 119 ? 10.103 -19.214 -21.668 1.00 79.19 119 MET A O 1
ATOM 1001 N N . PRO A 1 120 ? 11.164 -20.716 -20.371 1.00 75.06 120 PRO A N 1
ATOM 1002 C CA . PRO A 1 120 ? 12.487 -20.308 -20.814 1.00 75.06 120 PRO A CA 1
ATOM 1003 C C . PRO A 1 120 ? 12.652 -20.637 -22.301 1.00 75.06 120 PRO A C 1
ATOM 1005 O O . PRO A 1 120 ? 12.697 -21.800 -22.693 1.00 75.06 120 PRO A O 1
ATOM 1008 N N . SER A 1 121 ? 12.750 -19.603 -23.133 1.00 72.50 121 SER A N 1
ATOM 1009 C CA . SER A 1 121 ? 13.146 -19.723 -24.533 1.00 72.50 121 SER A CA 1
ATOM 1010 C C . SER A 1 121 ? 14.616 -19.339 -24.682 1.00 72.50 121 SER A C 1
ATOM 1012 O O . SER A 1 121 ? 15.107 -18.410 -24.033 1.00 72.50 121 SER A O 1
ATOM 1014 N N . LYS A 1 122 ? 15.344 -20.056 -25.547 1.00 66.81 122 LYS A N 1
ATOM 1015 C CA . LYS A 1 122 ? 16.660 -19.595 -25.996 1.00 66.81 122 LYS A CA 1
ATOM 1016 C C . LYS A 1 122 ? 16.423 -18.363 -26.855 1.00 66.81 122 LYS A C 1
ATOM 1018 O O . LYS A 1 122 ? 15.856 -18.467 -27.936 1.00 66.81 122 LYS A O 1
ATOM 1023 N N . ASN A 1 123 ? 16.809 -17.203 -26.339 1.00 61.75 123 ASN A N 1
ATOM 1024 C CA . ASN A 1 123 ? 16.645 -15.950 -27.051 1.00 61.75 123 ASN A CA 1
ATOM 1025 C C . ASN A 1 123 ? 17.727 -15.872 -28.139 1.00 61.75 123 ASN A C 1
ATOM 1027 O O . ASN A 1 123 ? 18.870 -15.515 -27.858 1.00 61.75 123 ASN A O 1
ATOM 1031 N N . THR A 1 124 ? 17.386 -16.305 -29.353 1.00 62.72 124 THR A N 1
ATOM 1032 C CA . THR A 1 124 ? 18.256 -16.234 -30.539 1.00 62.72 124 THR A CA 1
ATOM 1033 C C . THR A 1 124 ? 18.172 -14.881 -31.243 1.00 62.72 124 THR A C 1
ATOM 1035 O O . THR A 1 124 ? 18.839 -14.678 -32.253 1.00 62.72 124 THR A O 1
ATOM 1038 N N . ASP A 1 125 ? 17.362 -13.957 -30.723 1.00 66.56 125 ASP A N 1
ATOM 1039 C CA . ASP A 1 125 ? 17.145 -12.656 -31.338 1.00 66.56 125 ASP A CA 1
ATOM 1040 C C . ASP A 1 125 ? 18.350 -11.726 -31.155 1.00 66.56 125 ASP A C 1
ATOM 1042 O O . ASP A 1 125 ? 18.906 -11.550 -30.066 1.00 66.56 125 ASP A O 1
ATOM 1046 N N . THR A 1 126 ? 18.704 -11.049 -32.247 1.00 79.50 126 THR A N 1
ATOM 1047 C CA . THR A 1 126 ? 19.634 -9.910 -32.267 1.00 79.50 126 THR A CA 1
ATOM 1048 C C . THR A 1 126 ? 19.021 -8.647 -31.644 1.00 79.50 126 THR A C 1
ATOM 1050 O O . THR A 1 126 ? 19.717 -7.647 -31.448 1.00 79.50 126 THR A O 1
ATOM 1053 N N . VAL A 1 127 ? 17.724 -8.700 -31.315 1.00 87.88 127 VAL A N 1
ATOM 1054 C CA . VAL A 1 127 ? 16.924 -7.605 -30.767 1.00 87.88 127 VAL A CA 1
ATOM 1055 C C . VAL A 1 127 ? 16.590 -7.862 -29.298 1.00 87.88 127 VAL A C 1
ATOM 1057 O O . VAL A 1 127 ? 16.078 -8.916 -28.929 1.00 87.88 127 VAL A O 1
ATOM 1060 N N . ILE A 1 128 ? 16.824 -6.865 -28.452 1.00 88.56 128 ILE A N 1
ATOM 1061 C CA . ILE A 1 128 ? 16.409 -6.853 -27.051 1.00 88.56 128 ILE A CA 1
ATOM 1062 C C . ILE A 1 128 ? 15.118 -6.040 -26.947 1.00 88.56 128 ILE A C 1
ATOM 1064 O O . ILE A 1 128 ? 15.110 -4.835 -27.184 1.00 88.56 128 ILE A O 1
ATOM 1068 N N . ASN A 1 129 ? 14.023 -6.697 -26.570 1.00 90.31 129 ASN A N 1
ATOM 1069 C CA . ASN A 1 129 ? 12.754 -6.036 -26.277 1.00 90.31 129 ASN A CA 1
ATOM 1070 C C . ASN A 1 129 ? 12.657 -5.753 -24.776 1.00 90.31 129 ASN A C 1
ATOM 1072 O O . ASN A 1 129 ? 12.743 -6.673 -23.961 1.00 90.31 129 ASN A O 1
ATOM 1076 N N . ILE A 1 130 ? 12.460 -4.488 -24.421 1.00 91.75 130 ILE A N 1
ATOM 1077 C CA . ILE A 1 130 ? 12.269 -4.021 -23.046 1.00 91.75 130 ILE A CA 1
ATOM 1078 C C . ILE A 1 130 ? 10.881 -3.405 -22.978 1.00 91.75 130 ILE A C 1
ATOM 1080 O O . ILE A 1 130 ? 10.504 -2.655 -23.869 1.00 91.75 130 ILE A O 1
ATOM 1084 N N . ILE A 1 131 ? 10.113 -3.724 -21.942 1.00 92.62 131 ILE A N 1
ATOM 1085 C CA . ILE A 1 131 ? 8.757 -3.212 -21.755 1.00 92.62 131 ILE A CA 1
ATOM 1086 C C . ILE A 1 131 ? 8.654 -2.500 -20.410 1.00 92.62 131 ILE A C 1
ATOM 1088 O O . ILE A 1 131 ? 9.098 -3.025 -19.388 1.00 92.62 131 ILE A O 1
ATOM 1092 N N . ALA A 1 132 ? 8.062 -1.311 -20.414 1.00 91.69 132 ALA A N 1
ATOM 1093 C CA . ALA A 1 132 ? 7.656 -0.591 -19.219 1.00 91.69 132 ALA A CA 1
ATOM 1094 C C . ALA A 1 132 ? 6.144 -0.377 -19.264 1.00 91.69 132 ALA A C 1
ATOM 1096 O O . ALA A 1 132 ? 5.626 0.248 -20.190 1.00 91.69 132 ALA A O 1
ATOM 1097 N N . VAL A 1 133 ? 5.452 -0.903 -18.253 1.00 91.56 133 VAL A N 1
ATOM 1098 C CA . VAL A 1 133 ? 4.010 -0.729 -18.071 1.00 91.56 133 VAL A CA 1
ATOM 1099 C C . VAL A 1 133 ? 3.789 0.078 -16.799 1.00 91.56 133 VAL A C 1
ATOM 1101 O O . VAL A 1 133 ? 4.040 -0.429 -15.705 1.00 91.56 133 VAL A O 1
ATOM 1104 N N . ALA A 1 134 ? 3.385 1.340 -16.927 1.00 89.94 134 ALA A N 1
ATOM 1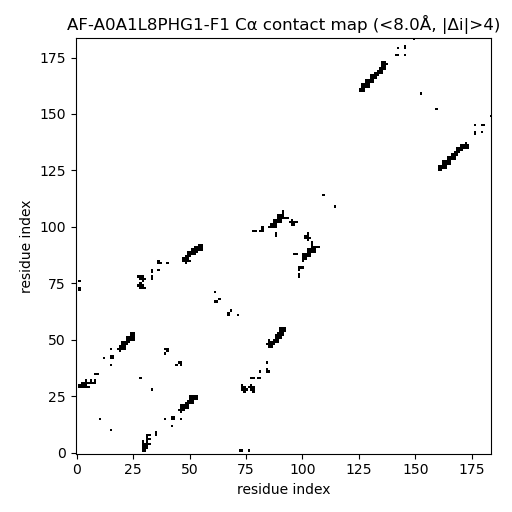105 C CA . ALA A 1 134 ? 3.253 2.241 -15.782 1.00 89.94 134 ALA A CA 1
ATOM 1106 C C . ALA A 1 134 ? 2.323 3.426 -16.074 1.00 89.94 134 ALA A C 1
ATOM 1108 O O . ALA A 1 134 ? 2.094 3.780 -17.225 1.00 89.94 134 ALA A O 1
ATOM 1109 N N . ASN A 1 135 ? 1.849 4.088 -15.013 1.00 90.62 135 ASN A N 1
ATOM 1110 C CA . ASN A 1 135 ? 1.468 5.496 -15.112 1.00 90.62 135 ASN A CA 1
ATOM 1111 C C . ASN A 1 135 ? 2.745 6.343 -14.947 1.00 90.62 135 ASN A C 1
ATOM 1113 O O . ASN A 1 135 ? 3.286 6.424 -13.844 1.00 90.62 135 ASN A O 1
ATOM 1117 N N . PHE A 1 136 ? 3.292 6.879 -16.031 1.00 88.69 136 PHE A N 1
ATOM 1118 C CA . PHE A 1 136 ? 4.620 7.483 -16.102 1.00 88.69 136 PHE A CA 1
ATOM 1119 C C . PHE A 1 136 ? 4.742 8.743 -15.234 1.00 88.69 136 PHE A C 1
ATOM 1121 O O . PHE A 1 136 ? 4.032 9.727 -15.413 1.00 88.69 136 PHE A O 1
ATOM 1128 N N . ASN A 1 137 ? 5.677 8.703 -14.285 1.00 87.56 137 ASN A N 1
ATOM 1129 C CA . ASN A 1 137 ? 5.966 9.777 -13.343 1.00 87.56 137 ASN A CA 1
ATOM 1130 C C . ASN A 1 137 ? 7.480 9.879 -13.140 1.00 87.56 137 ASN A C 1
ATOM 1132 O O . ASN A 1 137 ? 8.180 8.866 -13.246 1.00 87.56 137 ASN A O 1
ATOM 1136 N N . TYR A 1 138 ? 7.967 11.064 -12.759 1.00 84.44 138 TYR A N 1
ATOM 1137 C CA . TYR A 1 138 ? 9.401 11.350 -12.621 1.00 84.44 138 TYR A CA 1
ATOM 1138 C C . TYR A 1 138 ? 10.155 10.325 -11.749 1.00 84.44 138 TYR A C 1
ATOM 1140 O O . TYR A 1 138 ? 11.285 9.943 -12.045 1.00 84.44 138 TYR A O 1
ATOM 1148 N N . TRP A 1 139 ? 9.533 9.822 -10.672 1.00 85.12 139 TRP A N 1
ATOM 1149 C CA . TRP A 1 139 ? 10.183 8.884 -9.746 1.00 85.12 139 TRP A CA 1
ATOM 1150 C C . TRP A 1 139 ? 10.453 7.505 -10.360 1.00 85.12 139 TRP A C 1
ATOM 1152 O O . TRP A 1 139 ? 11.217 6.732 -9.780 1.00 85.12 139 TRP A O 1
ATOM 1162 N N . HIS A 1 140 ? 9.854 7.181 -11.511 1.00 87.62 140 HIS A N 1
ATOM 1163 C CA . HIS A 1 140 ? 10.174 5.957 -12.245 1.00 87.62 140 HIS A CA 1
ATOM 1164 C C . HIS A 1 140 ? 11.549 6.025 -12.925 1.00 87.62 140 HIS A C 1
ATOM 1166 O O . HIS A 1 140 ? 12.170 4.983 -13.126 1.00 87.62 140 HIS A O 1
ATOM 1172 N N . GLY A 1 141 ? 12.066 7.227 -13.208 1.00 88.44 141 GLY A N 1
ATOM 1173 C CA . GLY A 1 141 ? 13.442 7.425 -13.667 1.00 88.44 141 GLY A CA 1
ATOM 1174 C C . GLY A 1 141 ? 13.750 6.860 -15.059 1.00 88.44 141 GLY A C 1
ATOM 1175 O O . GLY A 1 141 ? 14.858 6.362 -15.274 1.00 88.44 141 GLY A O 1
ATOM 1176 N N . TYR A 1 142 ? 12.772 6.869 -15.971 1.00 90.25 142 TYR A N 1
ATOM 1177 C CA . TYR A 1 142 ? 12.933 6.390 -17.351 1.00 90.25 142 TYR A CA 1
ATOM 1178 C C . TYR A 1 142 ? 13.785 7.325 -18.220 1.00 90.25 142 TYR A C 1
ATOM 1180 O O . TYR A 1 142 ? 14.427 6.862 -19.159 1.00 90.25 142 TYR A O 1
ATOM 1188 N N . ASP A 1 143 ? 13.851 8.606 -17.873 1.00 87.94 143 ASP A N 1
ATOM 1189 C CA . ASP A 1 143 ? 14.801 9.588 -18.400 1.00 87.94 143 ASP A CA 1
ATOM 1190 C C . ASP A 1 143 ? 16.246 9.059 -18.349 1.00 87.94 143 ASP A C 1
ATOM 1192 O O . ASP A 1 143 ? 16.945 9.021 -19.362 1.00 87.94 143 ASP A O 1
ATOM 1196 N N . ARG A 1 144 ? 16.668 8.528 -17.194 1.00 90.31 144 ARG A N 1
ATOM 1197 C CA . ARG A 1 144 ? 18.013 7.964 -16.999 1.00 90.31 144 ARG A CA 1
ATOM 1198 C C . ARG A 1 144 ? 18.258 6.742 -17.873 1.00 90.31 144 ARG A C 1
ATOM 1200 O O . ARG A 1 144 ? 19.378 6.524 -18.328 1.00 90.31 144 ARG A O 1
ATOM 1207 N N . PHE A 1 145 ? 17.218 5.944 -18.104 1.00 90.81 145 PHE A N 1
ATOM 1208 C CA . PHE A 1 145 ? 17.298 4.793 -18.993 1.00 90.81 145 PHE A CA 1
ATOM 1209 C C . PHE A 1 145 ? 17.495 5.228 -20.453 1.00 90.81 145 PHE A C 1
ATOM 1211 O O . PHE A 1 145 ? 18.369 4.689 -21.128 1.00 90.81 145 PHE A O 1
ATOM 1218 N N . LEU A 1 146 ? 16.750 6.236 -20.918 1.00 89.75 146 LEU A N 1
ATOM 1219 C CA . LEU A 1 146 ? 16.894 6.797 -22.266 1.00 89.75 146 LEU A CA 1
ATOM 1220 C C . LEU A 1 146 ? 18.277 7.422 -22.491 1.00 89.75 146 LEU A C 1
ATOM 1222 O O . LEU A 1 146 ? 18.917 7.133 -23.500 1.00 89.75 146 LEU A O 1
ATOM 1226 N N . VAL A 1 147 ? 18.787 8.184 -21.521 1.00 89.69 147 VAL A N 1
ATOM 1227 C CA . VAL A 1 147 ? 20.159 8.722 -21.570 1.00 89.69 147 VAL A CA 1
ATOM 1228 C C . VAL A 1 147 ? 21.192 7.592 -21.645 1.00 89.69 147 VAL A C 1
ATOM 1230 O O . VAL A 1 147 ? 22.120 7.646 -22.448 1.00 89.69 147 VAL A O 1
ATOM 1233 N N . GLY A 1 148 ? 21.014 6.529 -20.855 1.00 90.44 148 GLY A N 1
ATOM 1234 C CA . GLY A 1 148 ? 21.880 5.351 -20.916 1.00 90.44 148 GLY A CA 1
ATOM 1235 C C . GLY A 1 148 ? 21.849 4.649 -22.278 1.00 90.44 148 GLY A C 1
ATOM 1236 O O . GLY A 1 148 ? 22.894 4.212 -22.762 1.00 90.44 148 GLY A O 1
ATOM 1237 N N . LEU A 1 149 ? 20.678 4.572 -22.921 1.00 90.19 149 LEU A N 1
ATOM 1238 C CA . LEU A 1 149 ? 20.548 4.042 -24.281 1.00 90.19 149 LEU A CA 1
ATOM 1239 C C . LEU A 1 149 ? 21.274 4.916 -25.304 1.00 90.19 149 LEU A C 1
ATOM 1241 O O . LEU A 1 149 ? 21.993 4.379 -26.145 1.00 90.19 149 LEU A O 1
ATOM 1245 N N . TYR A 1 150 ? 21.126 6.237 -25.219 1.00 89.62 150 TYR A N 1
ATOM 1246 C CA . TYR A 1 150 ? 21.839 7.167 -26.092 1.00 89.62 150 TYR A CA 1
ATOM 1247 C C . TYR A 1 150 ? 23.359 6.970 -25.994 1.00 89.62 150 TYR A C 1
ATOM 1249 O O . TYR A 1 150 ? 24.022 6.735 -27.004 1.00 89.62 150 TYR A O 1
ATOM 1257 N N . GLU A 1 151 ? 23.911 6.943 -24.778 1.00 90.06 151 GLU A N 1
ATOM 1258 C CA . GLU A 1 151 ? 25.347 6.714 -24.564 1.00 90.06 151 GLU A CA 1
ATOM 1259 C C . GLU A 1 151 ? 25.795 5.319 -25.040 1.00 90.06 151 GLU A C 1
ATOM 1261 O O . GLU A 1 151 ? 26.853 5.175 -25.663 1.00 90.06 151 GLU A O 1
ATOM 1266 N N . TYR A 1 152 ? 24.968 4.286 -24.838 1.00 89.56 152 TYR A N 1
ATOM 1267 C CA . TYR A 1 152 ? 25.216 2.951 -25.390 1.00 89.56 152 TYR A CA 1
ATOM 1268 C C . TYR A 1 152 ? 25.349 2.989 -26.918 1.00 89.56 152 TYR A C 1
ATOM 1270 O O . TYR A 1 152 ? 26.295 2.414 -27.462 1.00 89.56 152 TYR A O 1
ATOM 1278 N N . TYR A 1 153 ? 24.467 3.702 -27.625 1.00 88.19 153 TYR A N 1
ATOM 1279 C CA . TYR A 1 153 ? 24.518 3.837 -29.087 1.00 88.19 153 TYR A CA 1
ATOM 1280 C C . TYR A 1 153 ? 25.552 4.839 -29.602 1.00 88.19 153 TYR A C 1
ATOM 1282 O O . TYR A 1 153 ? 25.986 4.706 -30.747 1.00 88.19 153 TYR A O 1
ATOM 1290 N N . LYS A 1 154 ? 26.061 5.724 -28.752 1.00 87.19 154 LYS A N 1
ATOM 1291 C CA . LYS A 1 154 ? 27.136 6.659 -29.092 1.00 87.19 154 LYS A CA 1
ATOM 1292 C C . LYS A 1 154 ? 28.539 6.042 -29.034 1.00 87.19 154 LYS A C 1
ATOM 1294 O O . LYS A 1 154 ? 29.383 6.364 -29.862 1.00 87.19 154 LYS A O 1
ATOM 1299 N N . ASN A 1 155 ? 28.800 5.126 -28.101 1.00 82.12 155 ASN A N 1
ATOM 1300 C CA . ASN A 1 155 ? 30.136 4.532 -27.929 1.00 82.12 155 ASN A CA 1
ATOM 1301 C C . ASN A 1 155 ? 30.498 3.566 -29.073 1.00 82.12 155 ASN A C 1
ATOM 1303 O O . ASN A 1 155 ? 29.841 2.546 -29.204 1.00 82.12 155 ASN A O 1
ATOM 1307 N N . ASN A 1 156 ? 31.504 3.843 -29.908 1.00 62.56 156 ASN A N 1
ATOM 1308 C CA . ASN A 1 156 ? 31.852 3.014 -31.079 1.00 62.56 156 ASN A CA 1
ATOM 1309 C C . ASN A 1 156 ? 32.311 1.590 -30.702 1.00 62.56 156 ASN A C 1
ATOM 1311 O O . ASN A 1 156 ? 33.494 1.342 -30.485 1.00 62.56 156 ASN A O 1
ATOM 1315 N N . SER A 1 157 ? 31.367 0.657 -30.640 1.00 64.81 157 SER A N 1
ATOM 1316 C CA . SER A 1 157 ? 31.600 -0.782 -30.595 1.00 64.81 157 SER A CA 1
ATOM 1317 C C . SER A 1 157 ? 30.888 -1.419 -31.785 1.00 64.81 157 SER A C 1
ATOM 1319 O O . SER A 1 157 ? 29.708 -1.152 -32.018 1.00 64.81 157 SER A O 1
ATOM 1321 N N . ASP A 1 158 ? 31.616 -2.241 -32.541 1.00 65.50 158 ASP A N 1
ATOM 1322 C CA . ASP A 1 158 ? 31.199 -2.759 -33.854 1.00 65.50 158 ASP A CA 1
ATOM 1323 C C . ASP A 1 158 ? 30.020 -3.753 -33.798 1.00 65.50 158 ASP A C 1
ATOM 1325 O O . ASP A 1 158 ? 29.478 -4.143 -34.829 1.00 65.50 158 ASP A O 1
ATOM 1329 N N . GLU A 1 159 ? 29.550 -4.118 -32.601 1.00 69.94 159 GLU A N 1
ATOM 1330 C CA . GLU A 1 159 ? 28.434 -5.047 -32.402 1.00 69.94 159 GLU A CA 1
ATOM 1331 C C . GLU A 1 159 ? 27.436 -4.533 -31.355 1.00 69.94 159 GLU A C 1
ATOM 1333 O O . GLU A 1 159 ? 27.427 -4.955 -30.193 1.00 69.94 159 GLU A O 1
ATOM 1338 N N . LYS A 1 160 ? 26.543 -3.622 -31.759 1.00 78.19 160 LYS A N 1
ATOM 1339 C CA . LYS A 1 160 ? 25.414 -3.207 -30.912 1.00 78.19 160 LYS A CA 1
ATOM 1340 C C . LYS A 1 160 ? 24.168 -4.001 -31.231 1.0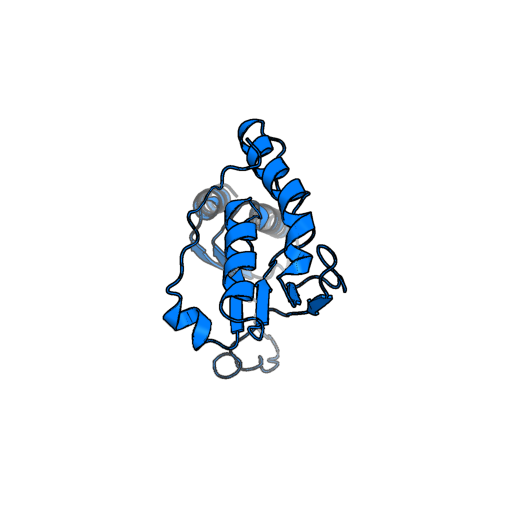0 78.19 160 LYS A C 1
ATOM 1342 O O . LYS A 1 160 ? 23.753 -4.118 -32.382 1.00 78.19 160 LYS A O 1
ATOM 1347 N N . ARG A 1 161 ? 23.523 -4.504 -30.182 1.00 85.62 161 ARG A N 1
ATOM 1348 C CA . ARG A 1 161 ? 22.209 -5.132 -30.309 1.00 85.62 161 ARG A CA 1
ATOM 1349 C C . ARG A 1 161 ? 21.155 -4.049 -30.467 1.00 85.62 161 ARG A C 1
ATOM 1351 O O . ARG A 1 161 ? 21.209 -3.025 -29.788 1.00 85.62 161 ARG A O 1
ATOM 1358 N N . LYS A 1 162 ? 20.168 -4.298 -31.324 1.00 88.56 162 LYS A N 1
ATOM 1359 C CA . LYS A 1 162 ? 19.004 -3.418 -31.444 1.00 88.56 162 LYS A CA 1
ATOM 1360 C C . LYS A 1 162 ? 18.170 -3.539 -30.172 1.00 88.56 162 LYS A C 1
ATOM 1362 O O . LYS A 1 162 ? 17.802 -4.640 -29.781 1.00 88.56 162 LYS A O 1
ATOM 1367 N N . ILE A 1 163 ? 17.837 -2.421 -29.551 1.00 90.81 163 ILE A N 1
ATOM 1368 C CA . ILE A 1 163 ? 16.993 -2.350 -28.358 1.00 90.81 163 ILE A CA 1
ATOM 1369 C C . ILE A 1 163 ? 15.682 -1.674 -28.748 1.00 90.81 163 ILE A C 1
ATOM 1371 O O . ILE A 1 163 ? 15.696 -0.580 -29.309 1.00 90.81 163 ILE A O 1
ATOM 1375 N N . VAL A 1 164 ? 14.558 -2.324 -28.457 1.00 91.06 164 VAL A N 1
ATOM 1376 C CA . VAL A 1 164 ? 13.214 -1.764 -28.633 1.00 91.06 164 VAL A CA 1
ATOM 1377 C C . VAL A 1 164 ? 12.601 -1.584 -27.254 1.00 91.06 164 VAL A C 1
ATOM 1379 O O . VAL A 1 164 ? 12.393 -2.564 -26.536 1.00 91.06 164 VAL A O 1
ATOM 1382 N N . PHE A 1 165 ? 12.338 -0.332 -26.883 1.00 91.50 165 PHE A N 1
ATOM 1383 C CA . PHE A 1 165 ? 11.733 0.014 -25.604 1.00 91.50 165 PHE A CA 1
ATOM 1384 C C . PHE A 1 165 ? 10.243 0.326 -25.780 1.00 91.50 165 PHE A C 1
ATOM 1386 O O . PHE A 1 165 ? 9.869 1.355 -26.335 1.00 91.50 165 PHE A O 1
ATOM 1393 N N . HIS A 1 166 ? 9.395 -0.594 -25.328 1.00 91.81 166 HIS A N 1
ATOM 1394 C CA . HIS A 1 166 ? 7.940 -0.507 -25.376 1.00 91.81 166 HIS A CA 1
ATOM 1395 C C . HIS A 1 166 ? 7.425 0.223 -24.135 1.00 91.81 166 HIS A C 1
ATOM 1397 O O . HIS A 1 166 ? 7.530 -0.290 -23.020 1.00 91.81 166 HIS A O 1
ATOM 1403 N N . LEU A 1 167 ? 6.852 1.407 -24.332 1.00 89.94 167 LEU A N 1
ATOM 1404 C CA . LEU A 1 167 ? 6.221 2.209 -23.285 1.00 89.94 167 LEU A CA 1
ATOM 1405 C C . LEU A 1 167 ? 4.705 2.026 -23.364 1.00 89.94 167 LEU A C 1
ATOM 1407 O O . LEU A 1 167 ? 4.089 2.438 -24.344 1.00 89.94 167 LEU A O 1
ATOM 1411 N N . ILE A 1 168 ? 4.107 1.394 -22.353 1.00 91.19 168 ILE A N 1
ATOM 1412 C CA . ILE A 1 168 ? 2.668 1.112 -22.312 1.00 91.19 168 ILE A CA 1
ATOM 1413 C C . ILE A 1 168 ? 2.056 1.779 -21.082 1.00 91.19 168 ILE A C 1
ATOM 1415 O O . ILE A 1 168 ? 2.362 1.422 -19.946 1.00 91.19 168 ILE A O 1
ATOM 1419 N N . GLY A 1 169 ? 1.162 2.732 -21.317 1.00 89.94 169 GLY A N 1
ATOM 1420 C CA . GLY A 1 169 ? 0.505 3.510 -20.274 1.00 89.94 169 GLY A CA 1
ATOM 1421 C C . GLY A 1 169 ? 0.442 4.986 -20.639 1.00 89.94 169 GLY A C 1
ATOM 1422 O O . GLY A 1 169 ? 0.597 5.348 -21.802 1.00 89.94 169 GLY A O 1
ATOM 1423 N N . ASP A 1 170 ? 0.213 5.821 -19.635 1.00 87.44 170 ASP A N 1
ATOM 1424 C CA . ASP A 1 170 ? 0.050 7.273 -19.763 1.00 87.44 170 ASP A CA 1
ATOM 1425 C C . ASP A 1 170 ? 0.713 7.966 -18.564 1.00 87.44 170 ASP A C 1
ATOM 1427 O O . ASP A 1 170 ? 1.147 7.272 -17.650 1.00 87.44 170 ASP A O 1
ATOM 1431 N N . GLY A 1 171 ? 0.817 9.289 -18.537 1.00 87.25 171 GLY A N 1
ATOM 1432 C CA . GLY A 1 171 ? 1.336 10.045 -17.396 1.00 87.25 171 GLY A CA 1
ATOM 1433 C C . GLY A 1 171 ? 2.076 11.314 -17.803 1.00 87.25 171 GLY A C 1
ATOM 1434 O O . GLY A 1 171 ? 2.476 11.474 -18.954 1.00 87.25 171 GLY A O 1
ATOM 1435 N N . GLU A 1 172 ? 2.278 12.220 -16.845 1.00 83.44 172 GLU A N 1
ATOM 1436 C CA . GLU A 1 172 ? 2.885 13.539 -17.095 1.00 83.44 172 GLU A CA 1
ATOM 1437 C C . GLU A 1 172 ? 4.288 13.426 -17.714 1.00 83.44 172 GLU A C 1
ATOM 1439 O O . GLU A 1 172 ? 4.643 14.192 -18.607 1.00 83.44 172 GLU A O 1
ATOM 1444 N N . GLU A 1 173 ? 5.056 12.413 -17.305 1.00 85.31 173 GLU A N 1
ATOM 1445 C CA . GLU A 1 173 ? 6.435 12.205 -17.762 1.00 85.31 173 GLU A CA 1
ATOM 1446 C C . GLU A 1 173 ? 6.519 11.664 -19.203 1.00 85.31 173 GLU A C 1
ATOM 1448 O O . GLU A 1 173 ? 7.563 11.756 -19.849 1.00 85.31 173 GLU A O 1
ATOM 1453 N N . LEU A 1 174 ? 5.428 11.106 -19.744 1.00 85.31 174 LEU A N 1
ATOM 1454 C CA . LEU A 1 174 ? 5.439 10.491 -21.075 1.00 85.31 174 LEU A CA 1
ATOM 1455 C C . LEU A 1 174 ? 5.764 11.516 -22.172 1.00 85.31 174 LEU A C 1
ATOM 1457 O O . LEU A 1 174 ? 6.498 11.204 -23.110 1.00 85.31 174 LEU A O 1
ATOM 1461 N N . ILE A 1 175 ? 5.242 12.739 -22.045 1.00 83.81 175 ILE A N 1
ATOM 1462 C CA . ILE A 1 175 ? 5.467 13.821 -23.014 1.00 83.81 175 ILE A CA 1
ATOM 1463 C C . ILE A 1 175 ? 6.945 14.223 -23.034 1.00 83.81 175 ILE A C 1
ATOM 1465 O O . ILE A 1 175 ? 7.528 14.378 -24.107 1.00 83.81 175 ILE A O 1
ATOM 1469 N N . GLU A 1 176 ? 7.561 14.365 -21.861 1.00 84.06 176 GLU A N 1
ATOM 1470 C CA . GLU A 1 176 ? 8.974 14.739 -21.746 1.00 84.06 176 GLU A CA 1
ATOM 1471 C C . GLU A 1 176 ? 9.888 13.634 -22.283 1.00 84.06 176 GLU A C 1
ATOM 1473 O O . GLU A 1 176 ? 10.802 13.905 -23.061 1.00 84.06 176 GLU A O 1
ATOM 1478 N N . MET A 1 177 ? 9.573 12.369 -22.001 1.00 83.94 177 MET A N 1
ATOM 1479 C CA . MET A 1 177 ? 10.293 11.237 -22.586 1.00 83.94 177 MET A CA 1
ATOM 1480 C C . MET A 1 177 ? 10.185 11.193 -24.117 1.00 83.94 177 MET A C 1
ATOM 1482 O O . MET A 1 177 ? 11.165 10.899 -24.799 1.00 83.94 177 MET A O 1
ATOM 1486 N N . GLN A 1 178 ? 9.013 11.504 -24.682 1.00 84.38 178 GLN A N 1
ATOM 1487 C CA . GLN A 1 178 ? 8.833 11.568 -26.136 1.00 84.38 178 GLN A CA 1
ATOM 1488 C C . GLN A 1 178 ? 9.642 12.696 -26.783 1.00 84.38 178 GLN A C 1
ATOM 1490 O O . GLN A 1 178 ? 10.092 12.532 -27.919 1.00 84.38 178 GLN A O 1
ATOM 1495 N N . LYS A 1 179 ? 9.812 13.834 -26.098 1.00 85.75 179 LYS A N 1
ATOM 1496 C CA . LYS A 1 179 ? 10.693 14.916 -26.559 1.00 85.75 179 LYS A CA 1
ATOM 1497 C C . LYS A 1 179 ? 12.152 14.481 -26.512 1.00 85.75 179 LYS A C 1
ATOM 1499 O O . LYS A 1 179 ? 12.832 14.606 -27.524 1.00 85.75 179 LYS A O 1
ATOM 1504 N N . LEU A 1 180 ? 12.585 13.886 -25.398 1.00 84.38 180 LEU A N 1
ATOM 1505 C CA . LEU A 1 180 ? 13.954 13.400 -25.231 1.00 84.38 180 LEU A CA 1
ATOM 1506 C C . LEU A 1 180 ? 14.346 12.444 -26.368 1.00 84.38 180 LEU A C 1
ATOM 1508 O O . LEU A 1 180 ? 15.363 12.656 -27.013 1.00 84.38 180 LEU A O 1
ATOM 1512 N N . CYS A 1 181 ? 13.476 11.486 -26.709 1.00 82.00 181 CYS A N 1
ATOM 1513 C CA . CYS A 1 181 ? 13.687 10.562 -27.831 1.00 82.00 181 CYS A CA 1
ATOM 1514 C C . CYS A 1 181 ? 13.804 11.222 -29.222 1.00 82.00 181 CYS A C 1
ATOM 1516 O O . CYS A 1 181 ? 14.195 10.541 -30.165 1.00 82.00 181 CYS A O 1
ATOM 1518 N N . LYS A 1 182 ? 13.388 12.483 -29.399 1.00 81.75 182 LYS A N 1
ATOM 1519 C CA . LYS A 1 182 ? 13.528 13.223 -30.669 1.00 81.75 182 LYS A CA 1
ATOM 1520 C C . LYS A 1 182 ? 14.794 14.075 -30.715 1.00 81.75 182 LYS A C 1
ATOM 1522 O O . LYS A 1 182 ? 15.210 14.463 -31.802 1.00 81.75 182 LYS A O 1
ATOM 1527 N N . GLU A 1 183 ? 15.337 14.417 -29.553 1.00 74.00 183 GLU A N 1
ATOM 1528 C CA . GLU A 1 183 ? 16.502 15.293 -29.400 1.00 74.00 183 GLU A CA 1
ATOM 1529 C C . GLU A 1 183 ? 17.821 14.510 -29.299 1.00 74.00 183 GLU A C 1
ATOM 1531 O O . GLU A 1 183 ? 18.877 15.059 -29.615 1.00 74.00 183 GLU A O 1
ATOM 1536 N N . THR A 1 184 ? 17.757 13.243 -28.880 1.00 57.69 184 THR A N 1
ATOM 1537 C CA . THR A 1 184 ? 18.879 12.288 -28.808 1.00 57.69 184 THR A CA 1
ATOM 1538 C C . THR A 1 184 ? 18.877 11.298 -29.961 1.00 57.69 184 THR A C 1
ATOM 1540 O O . THR A 1 184 ? 19.975 10.994 -30.478 1.00 57.69 184 THR A O 1
#

Foldseek 3Di:
DQQDDPDQDDDDLVCLLVAQEDEEEDPAFGNNNLVNLVVSCVSPVRHAYEYEDADPPCLVVQDPPVVCVSRSVSRVVRLLRCQVRHAEYEYCDPDQDDSNHGYDHDDDDDDPVPDPPDDDDDPPALEAEAEDADQDDVVVVVVVVLVVVVVLVVDDDPRDRHYHYHYHHHYPCVVVVVVSVVVD

Sequence (184 aa):
MPFTGINDWCIDKKIIKNCDIIYTRYASSDFQFVKFLKNVKRINPKIIILIEIPTYPYDFKISNTIGRLPIKTKDRLNRKRIHSYVDYVLTYSKDEKIFKINTLELSNFVNTELTLPKMPSKNTDTVINIIAVANFNYWHGYDRFLVGLYEYYKNNSDEKRKIVFHLIGDGEELIEMQKLCKET

Mean predicted aligned error: 8.84 Å

Radius of gyration: 23.79 Å; Cα contacts (8 Å, |Δi|>4): 217; chains: 1; bounding box: 59×46×54 Å

Solvent-accessible surface area (backbone atoms only — not comparable to full-atom values): 11206 Å² total; per-residue (Å²): 118,70,77,56,47,91,58,90,71,80,74,62,66,71,55,52,63,76,39,63,68,48,79,44,77,64,85,75,37,24,38,32,53,49,51,36,42,52,48,48,44,69,71,25,73,82,45,41,30,38,35,34,39,86,60,70,84,50,78,81,72,60,64,88,48,78,86,45,47,64,58,54,51,26,21,66,61,32,38,69,58,39,46,82,56,40,63,34,32,36,26,65,44,92,58,66,55,56,66,86,18,46,44,44,79,48,75,89,84,72,64,63,92,83,47,73,82,82,75,93,68,86,81,82,64,70,57,48,81,44,78,48,80,47,76,35,45,76,90,72,48,60,66,60,52,52,54,51,50,51,53,60,74,65,53,96,59,100,79,74,68,48,73,47,78,45,81,45,75,52,45,80,40,49,62,56,52,58,50,50,70,72,78,107

pLDDT: mean 85.72, std 10.73, range [54.59, 98.12]

Nearest PDB structures (foldseek):
  4dad-assembly1_A-2  TM=6.972E-01  e=2.824E-01  Burkholderia pseudomallei
  3coy-assembly1_A  TM=4.242E-01  e=7.097E-01  unclassified
  3ewb-assembly1_X-2  TM=5.031E-01  e=1.670E+00  Listeria monocytogenes serotype 4b str. F2365
  3rmj-assembly1_B  TM=4.045E-01  e=1.283E+00  Neisseria meningitidis serogroup B
  4ddh-assembly1_B  TM=2.289E-01  e=7.097E-01  Mycobacterium tuberculosis

Secondary structure (DSSP, 8-state):
-TT--SS-----HHHHHT-SEEEEE-----HHHHHHHHHHHHH-TT-EEEEEESSSS-TTTS---GGGHHHHHHHHHHGGGGGGT--EEEESS--SEETTEEEEE------TTT-PPPP------SEEEEEEEEE--GGG-HHHHHHHHHHHHHS--S-PPEEEEEEEEE-HHHHHHHHHHHH-